Protein AF-A0A0C2YXM2-F1 (afdb_monomer_lite)

pLDDT: mean 86.14, std 18.91, range [36.84, 98.81]

Foldseek 3Di:
DDDDDDDDDPPPPPPPPPPPDPDPDDDLVNLVVLLVVLVVLLVVLVVVLVCLVVVHFDDLVSLVVSLLVLLVSLCVPDVVSVCVCCPPNDGVNRSCVPVCVVPVPVQLVVLVVVLVVDPVLSSQLNSLSSQLSVLGQDPPDDPVSSNVSSVSNSVSSVSNSVSSVVSSVVSDRDPPPPPDPPDDD

Organism: NCBI:txid272627

Sequence (185 aa):
MRRVLASLMVAVLMGCVTPPPPPPEMSAEEREEFRQDMLSDVEKVETFLQKTRRGINLTEITLGWFVMILLNELSGHDAGLYAHIHNDDANAEQYLRTNFQTDPAAEIAALTEMAREGEFEIRMAAREALICLTTIPNPKGTAAEQSDARGELTIALLKLKRHLNQIAAAHLPARAELPGTGTSN

Structure (mmCIF, N/CA/C/O backbone):
data_AF-A0A0C2YXM2-F1
#
_entry.id   AF-A0A0C2YXM2-F1
#
loop_
_atom_site.group_PDB
_atom_site.id
_atom_site.type_symbol
_atom_site.label_atom_id
_atom_site.label_alt_id
_atom_site.label_comp_id
_atom_site.label_asym_id
_atom_site.label_entity_id
_atom_site.label_seq_id
_atom_site.pdbx_PDB_ins_code
_atom_site.Cartn_x
_atom_site.Cartn_y
_atom_site.Cartn_z
_atom_site.occupancy
_atom_site.B_iso_or_equiv
_atom_site.auth_seq_id
_atom_site.auth_comp_id
_atom_site.auth_asym_id
_atom_site.auth_atom_id
_atom_site.pdbx_PDB_model_num
ATOM 1 N N . MET A 1 1 ? -6.511 -52.993 -60.679 1.00 46.66 1 MET A N 1
ATOM 2 C CA . MET A 1 1 ? -5.275 -52.517 -60.016 1.00 46.66 1 MET A CA 1
ATOM 3 C C . MET A 1 1 ? -5.049 -51.053 -60.361 1.00 46.66 1 MET A C 1
ATOM 5 O O . MET A 1 1 ? -4.844 -50.772 -61.532 1.00 46.66 1 MET A O 1
ATOM 9 N N . ARG A 1 2 ? -5.104 -50.152 -59.371 1.00 36.84 2 ARG A N 1
ATOM 10 C CA . ARG A 1 2 ? -4.299 -48.916 -59.243 1.00 36.84 2 ARG A CA 1
ATOM 11 C C . ARG A 1 2 ? -4.814 -48.142 -58.025 1.00 36.84 2 ARG A C 1
ATOM 13 O O . ARG A 1 2 ? -5.911 -47.602 -58.044 1.00 36.84 2 ARG A O 1
ATOM 20 N N . ARG A 1 3 ? -4.032 -48.177 -56.944 1.00 42.28 3 ARG A N 1
ATOM 21 C CA . ARG A 1 3 ? -4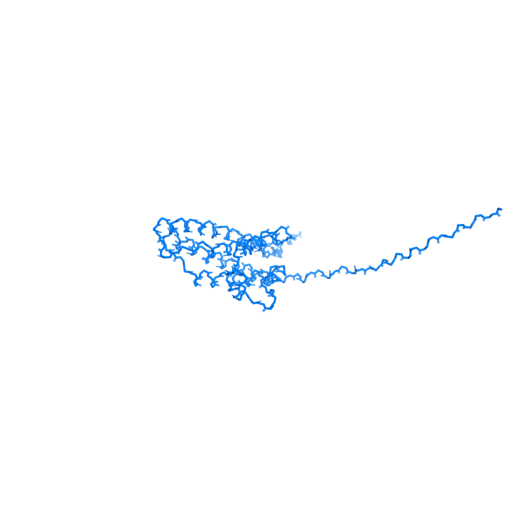.174 -47.295 -55.781 1.00 42.28 3 ARG A CA 1
ATOM 22 C C . ARG A 1 3 ? -3.599 -45.940 -56.192 1.00 42.28 3 ARG A C 1
ATOM 24 O O . ARG A 1 3 ? -2.460 -45.910 -56.650 1.00 42.28 3 ARG A O 1
ATOM 31 N N . VAL A 1 4 ? -4.356 -44.858 -56.050 1.00 42.12 4 VAL A N 1
ATOM 32 C CA . VAL A 1 4 ? -3.825 -43.494 -56.173 1.00 42.12 4 VAL A CA 1
ATOM 33 C C . VAL A 1 4 ? -3.878 -42.875 -54.784 1.00 42.12 4 VAL A C 1
ATOM 35 O O . VAL A 1 4 ? -4.939 -42.520 -54.284 1.00 42.12 4 VAL A O 1
ATOM 38 N N . LEU A 1 5 ? -2.712 -42.847 -54.143 1.00 48.56 5 LEU A N 1
ATOM 39 C CA . LEU A 1 5 ? -2.417 -42.020 -52.981 1.00 48.56 5 LEU A CA 1
ATOM 40 C C . LEU A 1 5 ? -2.277 -40.582 -53.488 1.00 48.56 5 LEU A C 1
ATOM 42 O O . LEU A 1 5 ? -1.375 -40.312 -54.277 1.00 48.56 5 LEU A O 1
ATOM 46 N N . ALA A 1 6 ? -3.155 -39.681 -53.056 1.00 44.34 6 ALA A N 1
ATOM 47 C CA . ALA A 1 6 ? -2.968 -38.248 -53.241 1.00 44.34 6 ALA A CA 1
ATOM 48 C C . ALA A 1 6 ? -2.812 -37.607 -51.861 1.00 44.34 6 ALA A C 1
ATOM 50 O O . ALA A 1 6 ? -3.752 -37.458 -51.085 1.00 44.34 6 ALA A O 1
ATOM 51 N N . SER A 1 7 ? -1.544 -37.347 -51.584 1.00 51.03 7 SER A N 1
ATOM 52 C CA . SER A 1 7 ? -0.919 -36.626 -50.489 1.00 51.03 7 SER A CA 1
ATOM 53 C C . SER A 1 7 ? -1.657 -35.373 -50.014 1.00 51.03 7 SER A C 1
ATOM 55 O O . SER A 1 7 ? -1.951 -34.457 -50.777 1.00 51.03 7 SER A O 1
ATOM 57 N N . LEU A 1 8 ? -1.818 -35.352 -48.695 1.00 39.84 8 LEU A N 1
ATOM 58 C CA . LEU A 1 8 ? -2.018 -34.218 -47.807 1.00 39.84 8 LEU A CA 1
ATOM 59 C C . LEU A 1 8 ? -1.019 -33.080 -48.126 1.00 39.84 8 LEU A C 1
ATOM 61 O O . LEU A 1 8 ? 0.190 -33.281 -48.028 1.00 39.84 8 LEU A O 1
ATOM 65 N N . MET A 1 9 ? -1.508 -31.883 -48.456 1.00 38.41 9 MET A N 1
ATOM 66 C CA . MET A 1 9 ? -0.737 -30.640 -48.335 1.00 38.41 9 MET A CA 1
ATOM 67 C C . MET A 1 9 ? -1.423 -29.754 -47.298 1.00 38.41 9 MET A C 1
ATOM 69 O O . MET A 1 9 ? -2.315 -28.972 -47.614 1.00 38.41 9 MET A O 1
ATOM 73 N N . VAL A 1 10 ? -1.015 -29.908 -46.038 1.00 45.28 10 VAL A N 1
ATOM 74 C CA . VAL A 1 10 ? -1.270 -28.908 -44.999 1.00 45.28 10 VAL A CA 1
ATOM 75 C C . VAL A 1 10 ? -0.150 -27.883 -45.117 1.00 45.28 10 VAL A C 1
ATOM 77 O O . VAL A 1 10 ? 0.976 -28.125 -44.686 1.00 45.28 10 VAL A O 1
ATOM 80 N N . ALA A 1 11 ? -0.446 -26.756 -45.758 1.00 44.06 11 ALA A N 1
ATOM 81 C CA . ALA A 1 11 ? 0.412 -25.584 -45.722 1.00 44.06 11 ALA A CA 1
ATOM 82 C C . ALA A 1 11 ? 0.326 -24.977 -44.314 1.00 44.06 11 ALA A C 1
ATOM 84 O O . ALA A 1 11 ? -0.613 -24.253 -43.989 1.00 44.06 11 ALA A O 1
ATOM 85 N N . VAL A 1 12 ? 1.287 -25.323 -43.457 1.00 47.38 12 VAL A N 1
ATOM 86 C CA . VAL A 1 12 ? 1.507 -24.642 -42.180 1.00 47.38 12 VAL A CA 1
ATOM 87 C C . VAL A 1 12 ? 2.047 -23.252 -42.504 1.00 47.38 12 VAL A C 1
ATOM 89 O O . VAL A 1 12 ? 3.218 -23.086 -42.840 1.00 47.38 12 VAL A O 1
ATOM 92 N N . LEU A 1 13 ? 1.173 -22.250 -42.436 1.00 46.19 13 LEU A N 1
ATOM 93 C CA . LEU A 1 13 ? 1.560 -20.845 -42.391 1.00 46.19 13 LEU A CA 1
ATOM 94 C C . LEU A 1 13 ? 2.270 -20.600 -41.053 1.00 46.19 13 LEU A C 1
ATOM 96 O O . LEU A 1 13 ? 1.639 -20.259 -40.056 1.00 46.19 13 LEU A O 1
ATOM 100 N N . MET A 1 14 ? 3.592 -20.790 -41.026 1.00 44.31 14 MET A N 1
ATOM 101 C CA . MET A 1 14 ? 4.445 -20.186 -40.005 1.00 44.31 14 MET A CA 1
ATOM 102 C C . MET A 1 14 ? 4.500 -18.681 -40.275 1.00 44.31 14 MET A C 1
ATOM 104 O O . MET A 1 14 ? 5.412 -18.177 -40.926 1.00 44.31 14 MET A O 1
ATOM 108 N N . GLY A 1 15 ? 3.478 -17.962 -39.815 1.00 46.59 15 GLY A N 1
ATOM 109 C CA . GLY A 1 15 ? 3.604 -16.532 -39.596 1.00 46.59 15 GLY A CA 1
ATOM 110 C C . GLY A 1 15 ? 4.608 -16.338 -38.468 1.00 46.59 15 GLY A C 1
ATOM 111 O O . GLY A 1 15 ? 4.314 -16.678 -37.324 1.00 46.59 15 GLY A O 1
ATOM 112 N N . CYS A 1 16 ? 5.799 -15.837 -38.792 1.00 49.72 16 CYS A N 1
ATOM 113 C CA . CYS A 1 16 ? 6.725 -15.299 -37.807 1.00 49.72 16 CYS A CA 1
ATOM 114 C C . CYS A 1 16 ? 6.023 -14.128 -37.113 1.00 49.72 16 CYS A C 1
ATOM 116 O O . CYS A 1 16 ? 6.079 -12.997 -37.590 1.00 49.72 16 CYS A O 1
ATOM 118 N N . VAL A 1 17 ? 5.319 -14.403 -36.016 1.00 51.91 17 VAL A N 1
ATOM 119 C CA . VAL A 1 17 ? 4.938 -13.368 -35.063 1.00 51.91 17 VAL A CA 1
ATOM 120 C C . VAL A 1 17 ? 6.263 -12.872 -34.506 1.00 51.91 17 VAL A C 1
ATOM 122 O O . VAL A 1 17 ? 6.902 -13.559 -33.711 1.00 51.91 17 VAL A O 1
ATOM 125 N N . THR A 1 18 ? 6.740 -11.733 -35.009 1.00 53.81 18 THR A N 1
ATOM 126 C CA . THR A 1 18 ? 7.822 -10.996 -34.359 1.00 53.81 18 THR A CA 1
ATOM 127 C C . THR A 1 18 ? 7.428 -10.861 -32.894 1.00 53.81 18 THR A C 1
ATOM 129 O O . THR A 1 18 ? 6.330 -10.352 -32.639 1.00 53.81 18 THR A O 1
ATOM 132 N N . PRO A 1 19 ? 8.244 -11.367 -31.949 1.00 56.00 19 PRO A N 1
ATOM 133 C CA . PRO A 1 19 ? 7.944 -11.201 -30.539 1.00 56.00 19 PRO A CA 1
ATOM 134 C C . PRO A 1 19 ? 7.736 -9.706 -30.283 1.00 56.00 19 PRO A C 1
ATOM 136 O O . PRO A 1 19 ? 8.418 -8.892 -30.922 1.00 56.00 19 PRO A O 1
ATOM 139 N N . PRO A 1 20 ? 6.767 -9.332 -29.429 1.00 52.97 20 PRO A N 1
ATOM 140 C CA . PRO A 1 20 ? 6.563 -7.933 -29.093 1.00 52.97 20 PRO A CA 1
ATOM 141 C C . PRO A 1 20 ? 7.915 -7.337 -28.682 1.00 52.97 20 PRO A C 1
ATOM 143 O O . PRO A 1 20 ? 8.694 -8.030 -28.013 1.00 52.97 20 PRO A O 1
ATOM 146 N N . PRO A 1 21 ? 8.240 -6.112 -29.137 1.00 49.25 21 PRO A N 1
ATOM 147 C CA . PRO A 1 21 ? 9.476 -5.467 -28.730 1.00 49.25 21 PRO A CA 1
ATOM 148 C C . PRO A 1 21 ? 9.548 -5.497 -27.199 1.00 49.25 21 PRO A C 1
ATOM 150 O O . PRO A 1 21 ? 8.502 -5.346 -26.553 1.00 49.25 21 PRO A O 1
ATOM 153 N N . PRO A 1 22 ? 10.735 -5.750 -26.617 1.00 54.97 22 PRO A N 1
ATOM 154 C CA . PRO A 1 22 ? 10.878 -5.728 -25.171 1.00 54.97 22 PRO A CA 1
ATOM 155 C C . PRO A 1 22 ? 10.310 -4.402 -24.648 1.00 54.97 22 PRO A C 1
ATOM 157 O O . PRO A 1 22 ? 10.455 -3.381 -25.336 1.00 54.97 22 PRO A O 1
ATOM 160 N N . PRO A 1 23 ? 9.635 -4.406 -23.483 1.00 54.31 23 PRO A N 1
ATOM 161 C CA . PRO A 1 23 ? 9.189 -3.170 -22.859 1.00 54.31 23 PRO A CA 1
ATOM 162 C C . PRO A 1 23 ? 10.363 -2.188 -22.830 1.00 54.31 23 PRO A C 1
ATOM 164 O O . PRO A 1 23 ? 11.491 -2.638 -22.601 1.00 54.31 23 PRO A O 1
ATOM 167 N N . PRO A 1 24 ? 10.142 -0.892 -23.109 1.00 58.97 24 PRO A N 1
ATOM 168 C CA . PRO A 1 24 ? 11.212 0.088 -23.014 1.00 58.97 24 PRO A CA 1
ATOM 169 C C . PRO A 1 24 ? 11.859 -0.046 -21.634 1.00 58.97 24 PRO A C 1
ATOM 171 O O . PRO A 1 24 ? 11.187 0.064 -20.610 1.00 58.97 24 PRO A O 1
ATOM 174 N N . GLU A 1 25 ? 13.148 -0.382 -21.617 1.00 70.56 25 GLU A N 1
ATOM 175 C CA . GLU A 1 25 ? 13.897 -0.478 -20.372 1.00 70.56 25 GLU A CA 1
ATOM 176 C C . GLU A 1 25 ? 13.883 0.904 -19.712 1.00 70.56 25 GLU A C 1
ATOM 178 O O . GLU A 1 25 ? 14.227 1.894 -20.360 1.00 70.56 25 GLU A O 1
ATOM 183 N N . MET A 1 26 ? 13.471 0.974 -18.440 1.00 80.19 26 MET A N 1
ATOM 184 C CA . MET A 1 26 ? 13.518 2.219 -17.669 1.00 80.19 26 MET A CA 1
ATOM 185 C C . MET A 1 26 ? 14.917 2.824 -17.744 1.00 80.19 26 MET A C 1
ATOM 187 O O . MET A 1 26 ? 15.913 2.123 -17.499 1.00 80.19 26 MET A O 1
ATOM 191 N N . SER A 1 27 ? 14.975 4.125 -18.025 1.00 87.94 27 SER A N 1
ATOM 192 C CA . SER A 1 27 ? 16.222 4.883 -17.995 1.00 87.94 27 SER A CA 1
ATOM 193 C C . SER A 1 27 ? 16.857 4.841 -16.600 1.00 87.94 27 SER A C 1
ATOM 195 O O . SER A 1 27 ? 16.217 4.508 -15.597 1.00 87.94 27 SER A O 1
ATOM 197 N N . ALA A 1 28 ? 18.155 5.141 -16.524 1.00 87.75 28 ALA A N 1
ATOM 198 C CA . ALA A 1 28 ? 18.860 5.171 -15.244 1.00 87.75 28 ALA A CA 1
ATOM 199 C C . ALA A 1 28 ? 18.290 6.257 -14.318 1.00 87.75 28 ALA A C 1
ATOM 201 O O . ALA A 1 28 ? 18.236 6.063 -13.105 1.00 87.75 28 ALA A O 1
ATOM 202 N N . GLU A 1 29 ? 17.839 7.364 -14.902 1.00 89.50 29 GLU A N 1
ATOM 203 C CA . GLU A 1 29 ? 17.202 8.482 -14.222 1.00 89.50 29 GLU A CA 1
ATOM 204 C C . GLU A 1 29 ? 15.839 8.081 -13.645 1.00 89.50 29 GLU A C 1
ATOM 206 O O . GLU A 1 29 ? 15.643 8.218 -12.440 1.00 89.50 29 GLU A O 1
ATOM 211 N N . GLU A 1 30 ? 14.945 7.500 -14.455 1.00 91.00 30 GLU A N 1
ATOM 212 C CA . GLU A 1 30 ? 13.629 7.016 -13.991 1.00 91.00 30 GLU A CA 1
ATOM 213 C C . GLU A 1 30 ? 13.771 5.936 -12.910 1.00 91.00 30 GLU A C 1
ATOM 215 O O . GLU A 1 30 ? 12.992 5.869 -11.962 1.00 91.00 30 GLU A O 1
ATOM 220 N N . ARG A 1 31 ? 14.792 5.080 -13.027 1.00 90.75 31 ARG A N 1
ATOM 221 C CA . ARG A 1 31 ? 15.100 4.054 -12.025 1.00 90.75 31 ARG A CA 1
ATOM 222 C C . ARG A 1 31 ? 15.522 4.654 -10.691 1.00 90.75 31 ARG A C 1
ATOM 224 O O . ARG A 1 31 ? 15.108 4.156 -9.646 1.00 90.75 31 ARG A O 1
ATOM 231 N N . GLU A 1 32 ? 16.366 5.679 -10.722 1.00 93.25 32 GLU A N 1
ATOM 232 C CA . GLU A 1 32 ? 16.808 6.361 -9.510 1.00 93.25 32 GLU A CA 1
ATOM 233 C C . GLU A 1 32 ? 15.671 7.169 -8.878 1.00 93.25 32 GLU A C 1
ATOM 235 O O . GLU A 1 32 ? 15.532 7.127 -7.659 1.00 93.25 32 GLU A O 1
ATOM 240 N N . GLU A 1 33 ? 14.835 7.839 -9.675 1.00 94.50 33 GLU A N 1
ATOM 241 C CA . GLU A 1 33 ? 13.633 8.536 -9.196 1.00 94.50 33 GLU A CA 1
ATOM 242 C C . GLU A 1 33 ? 12.699 7.570 -8.462 1.00 94.50 33 GLU A C 1
ATOM 244 O O . GLU A 1 33 ? 12.460 7.736 -7.265 1.00 94.50 33 GLU A O 1
ATOM 249 N N . PHE A 1 34 ? 12.315 6.472 -9.118 1.00 95.31 34 PHE A N 1
ATOM 250 C CA . PHE A 1 34 ? 11.455 5.459 -8.508 1.00 95.31 34 PHE A CA 1
ATOM 251 C C . PHE A 1 34 ? 12.055 4.882 -7.219 1.00 95.31 34 PHE A C 1
ATOM 253 O O . PHE A 1 34 ? 11.369 4.676 -6.217 1.00 95.31 34 PHE A O 1
ATOM 260 N N . ARG A 1 35 ? 13.374 4.655 -7.197 1.00 95.94 35 ARG A N 1
ATOM 261 C CA . ARG A 1 35 ? 14.074 4.193 -5.994 1.00 95.94 35 ARG A CA 1
ATOM 262 C C . ARG A 1 35 ? 13.957 5.194 -4.842 1.00 95.94 35 ARG A C 1
ATOM 264 O O . ARG A 1 35 ? 13.794 4.771 -3.695 1.00 95.94 35 ARG A O 1
ATOM 271 N N . GLN A 1 36 ? 14.097 6.488 -5.118 1.00 97.19 36 GLN A N 1
ATOM 272 C CA . GLN A 1 36 ? 13.991 7.539 -4.104 1.00 97.19 36 GLN A CA 1
ATOM 273 C C . GLN A 1 36 ? 12.563 7.664 -3.573 1.00 97.19 36 GLN A C 1
ATOM 275 O O . GLN A 1 36 ? 12.395 7.795 -2.359 1.00 97.19 36 GLN A O 1
ATOM 280 N N . ASP A 1 37 ? 11.556 7.516 -4.431 1.00 97.75 37 ASP A N 1
ATOM 281 C CA . ASP A 1 37 ? 10.150 7.504 -4.016 1.00 97.75 37 ASP A CA 1
ATOM 282 C C . ASP A 1 37 ? 9.872 6.348 -3.047 1.00 97.75 37 ASP A C 1
ATOM 284 O O . ASP A 1 37 ? 9.378 6.566 -1.938 1.00 97.75 37 ASP A O 1
ATOM 288 N N . MET A 1 38 ? 10.337 5.132 -3.367 1.00 98.31 38 MET A N 1
ATOM 289 C CA . MET A 1 38 ? 10.205 3.976 -2.468 1.00 98.31 38 MET A CA 1
ATOM 290 C C . MET A 1 38 ? 10.902 4.188 -1.118 1.00 98.31 38 MET A C 1
ATOM 292 O O . MET A 1 38 ? 10.391 3.758 -0.081 1.00 98.31 38 MET A O 1
ATOM 296 N N . LEU A 1 39 ? 12.059 4.857 -1.093 1.00 98.00 39 LEU A N 1
ATOM 297 C CA . LEU A 1 39 ? 12.741 5.200 0.159 1.00 98.00 39 LEU A CA 1
ATOM 298 C C . LEU A 1 39 ? 11.986 6.268 0.958 1.00 98.00 39 LEU A C 1
ATOM 300 O O . LEU A 1 39 ? 11.859 6.131 2.176 1.00 98.00 39 LEU A O 1
ATOM 304 N N . SER A 1 40 ? 11.440 7.288 0.295 1.00 98.31 40 SER A N 1
ATOM 305 C CA . SER A 1 40 ? 10.589 8.294 0.938 1.00 98.31 40 SER A CA 1
ATOM 306 C C . SER A 1 40 ? 9.355 7.649 1.572 1.00 98.31 40 SER A C 1
ATOM 308 O O . SER A 1 40 ? 8.987 7.939 2.715 1.00 98.31 40 SER A O 1
ATOM 310 N N . ASP A 1 41 ? 8.746 6.695 0.875 1.00 98.50 41 ASP A N 1
ATOM 311 C CA . ASP A 1 41 ? 7.599 5.955 1.378 1.00 98.50 41 ASP A CA 1
ATOM 312 C C . ASP A 1 41 ? 7.954 5.017 2.533 1.00 98.50 41 ASP A C 1
ATOM 314 O O . ASP A 1 41 ? 7.180 4.901 3.490 1.00 98.50 41 ASP A O 1
ATOM 318 N N . VAL A 1 42 ? 9.158 4.436 2.546 1.00 98.75 42 VAL A N 1
ATOM 319 C CA . VAL A 1 42 ? 9.685 3.731 3.725 1.00 98.75 42 VAL A CA 1
ATOM 320 C C . VAL A 1 42 ? 9.739 4.655 4.947 1.00 98.75 42 VAL A C 1
ATOM 322 O O . VAL A 1 42 ? 9.311 4.241 6.028 1.00 98.75 42 VAL A O 1
ATOM 325 N N . GLU A 1 43 ? 10.199 5.899 4.808 1.00 98.56 43 GLU A N 1
ATOM 326 C CA . GLU A 1 43 ? 10.235 6.872 5.913 1.00 98.56 43 GLU A CA 1
ATOM 327 C C . GLU A 1 43 ? 8.825 7.244 6.411 1.00 98.56 43 GLU A C 1
ATOM 329 O O . GLU A 1 43 ? 8.576 7.336 7.625 1.00 98.56 43 GLU A O 1
ATOM 334 N N . LYS A 1 44 ? 7.858 7.395 5.494 1.00 98.44 44 LYS A N 1
ATOM 335 C CA . LYS A 1 44 ? 6.443 7.604 5.853 1.00 98.44 44 LYS A CA 1
ATOM 336 C C . LYS A 1 44 ? 5.889 6.403 6.626 1.00 98.44 44 LYS A C 1
ATOM 338 O O . LYS A 1 44 ? 5.285 6.583 7.690 1.00 98.44 44 LYS A O 1
ATOM 343 N N . VAL A 1 45 ? 6.153 5.178 6.166 1.00 98.62 45 VAL A N 1
ATOM 344 C CA . VAL A 1 45 ? 5.748 3.941 6.856 1.00 98.62 45 VAL A CA 1
ATOM 345 C C . VAL A 1 45 ? 6.405 3.827 8.235 1.00 98.62 45 VAL A C 1
ATOM 347 O O . VAL A 1 45 ? 5.749 3.430 9.201 1.00 98.62 45 VAL A O 1
ATOM 350 N N . GLU A 1 46 ? 7.669 4.227 8.389 1.00 98.56 46 GLU A N 1
ATOM 351 C CA . GLU A 1 46 ? 8.314 4.294 9.705 1.00 98.56 46 GLU A CA 1
ATOM 352 C C . GLU A 1 46 ? 7.609 5.270 10.648 1.00 98.56 46 GLU A C 1
ATOM 354 O O . GLU A 1 46 ? 7.372 4.943 11.815 1.00 98.56 46 GLU A O 1
ATOM 359 N N . THR A 1 47 ? 7.206 6.435 10.145 1.00 98.31 47 THR A N 1
ATOM 360 C CA . THR A 1 47 ? 6.427 7.409 10.919 1.00 98.31 47 THR A CA 1
ATOM 361 C C . THR A 1 47 ? 5.092 6.815 11.378 1.00 98.31 47 THR A C 1
ATOM 363 O O . THR A 1 47 ? 4.689 6.984 12.535 1.00 98.31 47 THR A O 1
ATOM 366 N N . PHE A 1 48 ? 4.408 6.072 10.507 1.00 98.38 48 PHE A N 1
ATOM 367 C CA . PHE A 1 48 ? 3.167 5.366 10.836 1.00 98.38 48 PHE A CA 1
ATOM 368 C C . PHE A 1 48 ? 3.368 4.269 11.881 1.00 98.38 48 PHE A C 1
ATOM 370 O O . PHE A 1 48 ? 2.595 4.187 12.841 1.00 98.38 48 PHE A O 1
ATOM 377 N N . LEU A 1 49 ? 4.439 3.482 11.767 1.00 98.38 49 LEU A N 1
ATOM 378 C CA . LEU A 1 49 ? 4.819 2.479 12.763 1.00 98.38 49 LEU A CA 1
ATOM 379 C C . LEU A 1 49 ? 5.090 3.118 14.129 1.00 98.38 49 LEU A C 1
ATOM 381 O O . LEU A 1 49 ? 4.609 2.624 15.149 1.00 98.38 49 LEU A O 1
ATOM 385 N N . GLN A 1 50 ? 5.830 4.229 14.169 1.00 98.06 50 GLN A N 1
ATOM 386 C CA . GLN A 1 50 ? 6.113 4.947 15.413 1.00 98.06 50 GLN A CA 1
ATOM 387 C C . GLN A 1 50 ? 4.833 5.472 16.075 1.00 98.06 50 GLN A C 1
ATOM 389 O O . GLN A 1 50 ? 4.664 5.310 17.285 1.00 98.06 50 GLN A O 1
ATOM 394 N N . LYS A 1 51 ? 3.917 6.066 15.299 1.00 96.94 51 LYS A N 1
ATOM 395 C CA . LYS A 1 51 ? 2.615 6.541 15.799 1.00 96.94 51 LYS A CA 1
ATOM 396 C C . LYS A 1 51 ? 1.775 5.390 16.357 1.00 96.94 51 LYS A C 1
ATOM 398 O O . LYS A 1 51 ? 1.345 5.459 17.508 1.00 96.94 51 LYS A O 1
ATOM 403 N N . THR A 1 52 ? 1.636 4.308 15.594 1.00 95.31 52 THR A N 1
ATOM 404 C CA . THR A 1 52 ? 0.841 3.130 15.979 1.00 95.31 52 THR A CA 1
ATOM 405 C C . THR A 1 52 ? 1.371 2.490 17.266 1.00 95.31 52 THR A C 1
ATOM 407 O O . THR A 1 52 ? 0.603 2.225 18.190 1.00 95.31 52 THR A O 1
ATOM 410 N N . ARG A 1 53 ? 2.698 2.339 17.401 1.00 94.19 53 ARG A N 1
ATOM 411 C CA . ARG A 1 53 ? 3.350 1.807 18.618 1.00 94.19 53 ARG A CA 1
ATOM 412 C C . ARG A 1 53 ? 3.185 2.697 19.848 1.00 94.19 53 ARG A C 1
ATOM 414 O O . ARG A 1 53 ? 3.205 2.196 20.966 1.00 94.19 53 ARG A O 1
ATOM 421 N N . ARG A 1 54 ? 3.011 4.007 19.657 1.00 95.31 54 ARG A N 1
ATOM 422 C CA . ARG A 1 54 ? 2.687 4.963 20.729 1.00 95.31 54 ARG A CA 1
ATOM 423 C C . ARG A 1 54 ? 1.199 4.963 21.100 1.00 95.31 54 ARG A C 1
ATOM 425 O O . ARG A 1 54 ? 0.789 5.774 21.922 1.00 95.31 54 ARG A O 1
ATOM 432 N N . GLY A 1 55 ? 0.391 4.089 20.494 1.00 92.31 55 GLY A N 1
ATOM 433 C CA . GLY A 1 55 ? -1.054 4.026 20.713 1.00 92.31 55 GLY A CA 1
ATOM 434 C C . GLY A 1 55 ? -1.841 5.111 19.977 1.00 92.31 55 GLY A C 1
ATOM 435 O O . GLY A 1 55 ? -3.024 5.288 20.251 1.00 92.31 55 GLY A O 1
ATOM 436 N N . ILE A 1 56 ? -1.211 5.839 19.049 1.00 92.38 56 ILE A N 1
ATOM 437 C CA . ILE A 1 56 ? -1.889 6.841 18.224 1.00 92.38 56 ILE A CA 1
ATOM 438 C C . ILE A 1 56 ? -2.542 6.116 17.049 1.00 92.38 56 ILE A C 1
ATOM 440 O O . ILE A 1 56 ? -1.848 5.508 16.233 1.00 92.38 56 ILE A O 1
ATOM 444 N N . ASN A 1 57 ? -3.867 6.204 16.945 1.00 89.75 57 ASN A N 1
ATOM 445 C CA . ASN A 1 57 ? -4.597 5.654 15.808 1.00 89.75 57 ASN A CA 1
ATOM 446 C C . ASN A 1 57 ? -4.353 6.524 14.566 1.00 89.75 57 ASN A C 1
ATOM 448 O O . ASN A 1 57 ? -4.512 7.747 14.610 1.00 89.75 57 ASN A O 1
ATOM 452 N N . LEU A 1 58 ? -3.967 5.892 13.458 1.00 93.69 58 LEU A N 1
ATOM 453 C CA . LEU A 1 58 ? -3.928 6.548 12.153 1.00 93.69 58 LEU A CA 1
ATOM 454 C C . LEU A 1 58 ? -5.358 6.745 11.645 1.00 93.69 58 LEU A C 1
ATOM 456 O O . LEU A 1 58 ? -6.241 5.949 11.952 1.00 93.69 58 LEU A O 1
ATOM 460 N N . THR A 1 59 ? -5.591 7.817 10.893 1.00 92.88 59 THR A N 1
ATOM 461 C CA . THR A 1 59 ? -6.910 8.101 10.318 1.00 92.88 59 THR A CA 1
ATOM 462 C C . THR A 1 59 ? -7.025 7.509 8.918 1.00 92.88 59 THR A C 1
ATOM 464 O O . THR A 1 59 ? -6.026 7.395 8.204 1.00 92.88 59 THR A O 1
ATOM 467 N N . GLU A 1 60 ? -8.257 7.215 8.500 1.00 92.75 60 GLU A N 1
ATOM 468 C CA . GLU A 1 60 ? -8.582 6.830 7.119 1.00 92.75 60 GLU A CA 1
ATOM 469 C C . GLU A 1 60 ? -8.071 7.852 6.104 1.00 92.75 60 GLU A C 1
ATOM 471 O O . GLU A 1 60 ? -7.537 7.473 5.072 1.00 92.75 60 GLU A O 1
ATOM 476 N N . ILE A 1 61 ? -8.150 9.149 6.418 1.00 94.19 61 ILE A N 1
ATOM 477 C CA . ILE A 1 61 ? -7.661 10.212 5.532 1.00 94.19 61 ILE A CA 1
ATOM 478 C C . ILE A 1 61 ? -6.141 10.123 5.361 1.00 94.19 61 ILE A C 1
ATOM 480 O O . ILE A 1 61 ? -5.644 10.151 4.239 1.00 94.19 61 ILE A O 1
ATOM 484 N N . THR A 1 62 ? -5.388 10.020 6.462 1.00 95.00 62 THR A N 1
ATOM 485 C CA . THR A 1 62 ? -3.919 9.978 6.403 1.00 95.00 62 THR A CA 1
ATOM 486 C C . THR A 1 62 ? -3.425 8.725 5.691 1.00 95.00 62 THR A C 1
ATOM 488 O O . THR A 1 62 ? -2.539 8.820 4.845 1.00 95.00 62 THR A O 1
ATOM 491 N N . LEU A 1 63 ? -3.983 7.562 6.030 1.00 96.25 63 LEU A N 1
ATOM 492 C CA . LEU A 1 63 ? -3.539 6.304 5.444 1.00 96.25 63 LEU A CA 1
ATOM 493 C C . LEU A 1 63 ? -4.063 6.134 4.015 1.00 96.25 63 LEU A C 1
ATOM 495 O O . LEU A 1 63 ? -3.309 5.716 3.148 1.00 96.25 63 LEU A O 1
ATOM 499 N N . GLY A 1 64 ? -5.306 6.536 3.745 1.00 96.81 64 GLY A N 1
ATOM 500 C CA . GLY A 1 64 ? -5.915 6.500 2.416 1.00 96.81 64 GLY A CA 1
ATOM 501 C C . GLY A 1 64 ? -5.177 7.370 1.405 1.00 96.81 64 GLY A C 1
ATOM 502 O O . GLY A 1 64 ? -4.888 6.906 0.308 1.00 96.81 64 GLY A O 1
ATOM 503 N N . TRP A 1 65 ? -4.791 8.594 1.785 1.00 97.50 65 TRP A N 1
ATOM 504 C CA . TRP A 1 65 ? -3.986 9.460 0.917 1.00 97.50 65 TRP A CA 1
ATOM 505 C C . TRP A 1 65 ? -2.625 8.836 0.599 1.00 97.50 65 TRP A C 1
ATOM 507 O O . TRP A 1 65 ? -2.197 8.831 -0.552 1.00 97.50 65 TRP A O 1
ATOM 517 N N . PHE A 1 66 ? -1.940 8.310 1.618 1.00 98.31 66 PHE A N 1
ATOM 518 C CA . PHE A 1 66 ? -0.656 7.640 1.429 1.00 98.31 66 PHE A CA 1
ATOM 519 C C . PHE A 1 66 ? -0.783 6.440 0.484 1.00 98.31 66 PHE A C 1
ATOM 521 O O . PHE A 1 66 ? -0.026 6.349 -0.475 1.00 98.31 66 PHE A O 1
ATOM 528 N N . VAL A 1 67 ? -1.767 5.566 0.711 1.00 98.31 67 VAL A N 1
ATOM 529 C CA . VAL A 1 67 ? -1.988 4.386 -0.133 1.00 98.31 67 VAL A CA 1
ATOM 530 C C . VAL A 1 67 ? -2.337 4.789 -1.563 1.00 98.31 67 VAL A C 1
ATOM 532 O O . VAL A 1 67 ? -1.809 4.196 -2.489 1.00 98.31 67 VAL A O 1
ATOM 535 N N . MET A 1 68 ? -3.156 5.820 -1.770 1.00 97.88 68 MET A N 1
ATOM 536 C CA . MET A 1 68 ? -3.472 6.321 -3.111 1.00 97.88 68 MET A CA 1
ATOM 537 C C . MET A 1 68 ? -2.220 6.772 -3.880 1.00 97.88 68 MET A C 1
ATOM 539 O O . MET A 1 68 ? -2.070 6.418 -5.047 1.00 97.88 68 MET A O 1
ATOM 543 N N . ILE A 1 69 ? -1.329 7.537 -3.238 1.00 97.81 69 ILE A N 1
ATOM 544 C CA . ILE A 1 69 ? -0.060 7.960 -3.849 1.00 97.81 69 ILE A CA 1
ATOM 545 C C . ILE A 1 69 ? 0.801 6.743 -4.178 1.00 97.81 69 ILE A C 1
ATOM 547 O O . ILE A 1 69 ? 1.184 6.573 -5.331 1.00 97.81 69 ILE A O 1
ATOM 551 N N . LEU A 1 70 ? 1.019 5.871 -3.194 1.00 98.50 70 LEU A N 1
ATOM 552 C CA . LEU A 1 70 ? 1.851 4.687 -3.362 1.00 98.50 70 LEU A CA 1
ATOM 553 C C . LEU A 1 70 ? 1.325 3.781 -4.487 1.00 98.50 70 LEU A C 1
ATOM 555 O O . LEU A 1 70 ? 2.099 3.257 -5.276 1.00 98.50 70 LEU A O 1
ATOM 559 N N . LEU A 1 71 ? 0.007 3.595 -4.593 1.00 98.19 71 LEU A N 1
ATOM 560 C CA . LEU A 1 71 ? -0.588 2.807 -5.672 1.00 98.19 71 LEU A CA 1
ATOM 561 C C . LEU A 1 71 ? -0.324 3.424 -7.049 1.00 98.19 71 LEU A C 1
ATOM 563 O O . LEU A 1 71 ? -0.022 2.679 -7.978 1.00 98.19 71 LEU A O 1
ATOM 567 N N . ASN A 1 72 ? -0.393 4.752 -7.183 1.00 96.19 72 ASN A N 1
ATOM 568 C CA . ASN A 1 72 ? -0.045 5.426 -8.434 1.00 96.19 72 ASN A CA 1
ATOM 569 C C . ASN A 1 72 ? 1.432 5.214 -8.783 1.00 96.19 72 ASN A C 1
ATOM 571 O O . ASN A 1 72 ? 1.720 4.784 -9.897 1.00 96.19 72 ASN A O 1
ATOM 575 N N . GLU A 1 73 ? 2.337 5.446 -7.828 1.00 96.25 73 GLU A N 1
ATOM 576 C CA . GLU A 1 73 ? 3.782 5.247 -8.003 1.00 96.25 73 GLU A CA 1
ATOM 577 C C . GLU A 1 73 ? 4.086 3.803 -8.427 1.00 96.25 73 GLU A C 1
ATOM 579 O O . GLU A 1 73 ? 4.659 3.574 -9.486 1.00 96.25 73 GLU A O 1
ATOM 584 N N . LEU A 1 74 ? 3.607 2.808 -7.674 1.00 97.62 74 LEU A N 1
ATOM 585 C CA . LEU A 1 74 ? 3.799 1.390 -7.994 1.00 97.62 74 LEU A CA 1
ATOM 586 C C . LEU A 1 74 ? 3.210 1.009 -9.360 1.00 97.62 74 LEU A C 1
ATOM 588 O O . LEU A 1 74 ? 3.842 0.285 -10.129 1.00 97.62 74 LEU A O 1
ATOM 592 N N . SER A 1 75 ? 2.007 1.493 -9.676 1.00 95.94 75 SER A N 1
ATOM 593 C CA . SER A 1 75 ? 1.349 1.198 -10.952 1.00 95.94 75 SER A CA 1
ATOM 594 C C . SER A 1 75 ? 2.055 1.832 -12.151 1.00 95.94 75 SER A C 1
ATOM 596 O O . SER A 1 75 ? 2.013 1.268 -13.239 1.00 95.94 75 SER A O 1
ATOM 598 N N . GLY A 1 76 ? 2.762 2.950 -11.963 1.00 93.31 76 GLY A N 1
ATOM 599 C CA . GLY A 1 76 ? 3.586 3.557 -13.009 1.00 93.31 76 GLY A CA 1
ATOM 600 C C . GLY A 1 76 ? 4.706 2.637 -13.507 1.00 93.31 76 GLY A C 1
ATOM 601 O O . GLY A 1 76 ? 5.161 2.792 -14.638 1.00 93.31 76 GLY A O 1
ATOM 602 N N . HIS A 1 77 ? 5.100 1.646 -12.697 1.00 92.69 77 HIS A N 1
ATOM 603 C CA . HIS A 1 77 ? 6.217 0.739 -12.972 1.00 92.69 77 HIS A CA 1
ATOM 604 C C . HIS A 1 77 ? 5.818 -0.740 -13.132 1.00 92.69 77 HIS A C 1
ATOM 606 O O . HIS A 1 77 ? 6.677 -1.566 -13.429 1.00 92.69 77 HIS A O 1
ATOM 612 N N . ASP A 1 78 ? 4.534 -1.095 -13.004 1.00 94.56 78 ASP A N 1
ATOM 613 C CA . ASP A 1 78 ? 4.020 -2.437 -13.318 1.00 94.56 78 ASP A CA 1
ATOM 614 C C . ASP A 1 78 ? 2.734 -2.348 -14.145 1.00 94.56 78 ASP A C 1
ATOM 616 O O . ASP A 1 78 ? 1.666 -2.014 -13.635 1.00 94.56 78 ASP A O 1
ATOM 620 N N . ALA A 1 79 ? 2.819 -2.713 -15.427 1.00 93.38 79 ALA A N 1
ATOM 621 C CA . ALA A 1 79 ? 1.691 -2.643 -16.357 1.00 93.38 79 ALA A CA 1
ATOM 622 C C . ALA A 1 79 ? 0.502 -3.526 -15.936 1.00 93.38 79 ALA A C 1
ATOM 624 O O . ALA A 1 79 ? -0.647 -3.185 -16.218 1.00 93.38 79 ALA A O 1
ATOM 625 N N . GLY A 1 80 ? 0.760 -4.652 -15.256 1.00 95.25 80 GLY A N 1
ATOM 626 C CA . GLY A 1 80 ? -0.303 -5.519 -14.741 1.00 95.25 80 GLY A CA 1
ATOM 627 C C . GLY A 1 80 ? -1.081 -4.846 -13.613 1.00 95.25 80 GLY A C 1
ATOM 628 O O . GLY A 1 80 ? -2.309 -4.784 -13.660 1.00 95.25 80 GLY A O 1
ATOM 629 N N . LEU A 1 81 ? -0.370 -4.289 -12.628 1.00 96.56 81 LEU A N 1
ATOM 630 C CA . LEU A 1 81 ? -0.964 -3.489 -11.559 1.00 96.56 81 LEU A CA 1
ATOM 631 C C . LEU A 1 81 ? -1.660 -2.239 -12.102 1.00 96.56 81 LEU A C 1
ATOM 633 O O . LEU A 1 81 ? -2.760 -1.923 -11.653 1.00 96.56 81 LEU A O 1
ATOM 637 N N . TYR A 1 82 ? -1.068 -1.568 -13.093 1.00 96.25 82 TYR A N 1
ATOM 638 C CA . TYR A 1 82 ? -1.695 -0.441 -13.779 1.00 96.25 82 TYR A CA 1
ATOM 639 C C . TYR A 1 82 ? -3.048 -0.825 -14.360 1.00 96.25 82 TYR A C 1
ATOM 641 O O . TYR A 1 82 ? -4.041 -0.190 -14.024 1.00 96.25 82 TYR A O 1
ATOM 649 N N . ALA A 1 83 ? -3.103 -1.884 -15.171 1.00 95.12 83 ALA A N 1
ATOM 650 C CA . ALA A 1 83 ? -4.339 -2.340 -15.797 1.00 95.12 83 ALA A CA 1
ATOM 651 C C . ALA A 1 83 ? -5.399 -2.762 -14.770 1.00 95.12 83 ALA A C 1
ATOM 653 O O . ALA A 1 83 ? -6.586 -2.556 -14.999 1.00 95.12 83 ALA A O 1
ATOM 654 N N . HIS A 1 84 ? -4.983 -3.334 -13.639 1.00 95.75 84 HIS A N 1
ATOM 655 C CA . HIS A 1 84 ? -5.894 -3.723 -12.568 1.00 95.75 84 HIS A CA 1
ATOM 656 C C . HIS A 1 84 ? -6.492 -2.511 -11.832 1.00 95.75 84 HIS A C 1
ATOM 658 O O . HIS A 1 84 ? -7.702 -2.457 -11.634 1.00 95.75 84 HIS A O 1
ATOM 664 N N . ILE A 1 85 ? -5.667 -1.521 -11.471 1.00 94.62 85 ILE A N 1
ATOM 665 C CA . ILE A 1 85 ? -6.102 -0.328 -10.721 1.00 94.62 85 ILE A CA 1
ATOM 666 C C . ILE A 1 85 ? -6.837 0.674 -11.618 1.00 94.62 85 ILE A C 1
ATOM 668 O O . ILE A 1 85 ? -7.819 1.275 -11.190 1.00 94.62 85 ILE A O 1
ATOM 672 N N . HIS A 1 86 ? -6.366 0.856 -12.851 1.00 92.75 86 HIS A N 1
ATOM 673 C CA . HIS A 1 86 ? -6.892 1.831 -13.808 1.00 92.75 86 HIS A CA 1
ATOM 674 C C . HIS A 1 86 ? -7.869 1.210 -14.811 1.00 92.75 86 HIS A C 1
ATOM 676 O O . HIS A 1 86 ? -8.088 1.749 -15.899 1.00 92.75 86 HIS A O 1
ATOM 682 N N . ASN A 1 87 ? -8.452 0.059 -14.466 1.00 87.38 87 ASN A N 1
ATOM 683 C CA . ASN A 1 87 ? -9.505 -0.534 -15.274 1.00 87.38 87 ASN A CA 1
ATOM 684 C C . ASN A 1 87 ? -10.688 0.444 -15.411 1.00 87.38 87 ASN A C 1
ATOM 686 O O . ASN A 1 87 ? -10.990 1.200 -14.488 1.00 87.38 87 ASN A O 1
ATOM 690 N N . ASP A 1 88 ? -11.357 0.417 -16.563 1.00 84.50 88 ASP A N 1
ATOM 691 C CA . ASP A 1 88 ? -12.487 1.300 -16.883 1.00 84.50 88 ASP A CA 1
ATOM 692 C C . ASP A 1 88 ? -12.163 2.808 -16.746 1.00 84.50 88 ASP A C 1
ATOM 694 O O . ASP A 1 88 ? -13.005 3.598 -16.316 1.00 84.50 88 ASP A O 1
ATOM 698 N N . ASP A 1 89 ? -10.929 3.202 -17.097 1.00 78.56 89 ASP A N 1
ATOM 699 C CA . ASP A 1 89 ? -10.391 4.573 -16.999 1.00 78.56 89 ASP A CA 1
ATOM 700 C C . ASP A 1 89 ? -10.411 5.161 -15.571 1.00 78.56 89 ASP A C 1
ATOM 702 O O . ASP A 1 89 ? -10.317 6.379 -15.377 1.00 78.56 89 ASP A O 1
ATOM 706 N N . ALA A 1 90 ? -10.527 4.308 -14.549 1.00 83.75 90 ALA A N 1
ATOM 707 C CA . ALA A 1 90 ? -10.430 4.726 -13.160 1.00 83.75 90 ALA A CA 1
ATOM 708 C C . ALA A 1 90 ? -9.012 5.218 -12.833 1.00 83.75 90 ALA A C 1
ATOM 710 O O . ALA A 1 90 ? -8.023 4.785 -13.415 1.00 83.75 90 ALA A O 1
ATOM 711 N N . ASN A 1 91 ? -8.896 6.110 -11.852 1.00 91.88 91 ASN A N 1
ATOM 712 C CA . ASN A 1 91 ? -7.623 6.387 -11.184 1.00 91.88 91 ASN A CA 1
ATOM 713 C C . ASN A 1 91 ? -7.573 5.675 -9.822 1.00 91.88 91 ASN A C 1
ATOM 715 O O . ASN A 1 91 ? -8.594 5.171 -9.346 1.00 91.88 91 ASN A O 1
ATOM 719 N N . ALA A 1 92 ? -6.416 5.676 -9.152 1.00 93.56 92 ALA A N 1
ATOM 720 C CA . ALA A 1 92 ? -6.280 5.031 -7.843 1.00 93.56 92 ALA A CA 1
ATOM 721 C C . ALA A 1 92 ? -7.287 5.538 -6.788 1.00 93.56 92 ALA A C 1
ATOM 723 O O . ALA A 1 92 ? -7.752 4.754 -5.963 1.00 93.56 92 ALA A O 1
ATOM 724 N N . GLU A 1 93 ? -7.676 6.821 -6.811 1.00 94.75 93 GLU A N 1
ATOM 725 C CA . GLU A 1 93 ? -8.711 7.348 -5.905 1.00 94.75 93 GLU A CA 1
ATOM 726 C C . GLU A 1 93 ? -10.071 6.693 -6.173 1.00 94.75 93 GLU A C 1
ATOM 728 O O . GLU A 1 93 ? -10.755 6.254 -5.245 1.00 94.75 93 GLU A O 1
ATOM 733 N N . GLN A 1 94 ? -10.462 6.617 -7.445 1.00 95.00 94 GLN A N 1
ATOM 734 C CA . GLN A 1 94 ? -11.713 6.008 -7.868 1.00 95.00 94 GLN A CA 1
ATOM 735 C C . GLN A 1 94 ? -11.719 4.509 -7.574 1.00 95.00 94 GLN A C 1
ATOM 737 O O . GLN A 1 94 ? -12.694 4.028 -7.001 1.00 95.00 94 GLN A O 1
ATOM 742 N N . TYR A 1 95 ? -10.631 3.795 -7.866 1.00 96.62 95 TYR A N 1
ATOM 743 C CA . TYR A 1 95 ? -10.450 2.387 -7.509 1.00 96.62 95 TYR A CA 1
ATOM 744 C C . TYR A 1 95 ? -10.663 2.150 -6.005 1.00 96.62 95 TYR A C 1
ATOM 746 O O . TYR A 1 95 ? -11.465 1.296 -5.612 1.00 96.62 95 TYR A O 1
ATOM 754 N N . LEU A 1 96 ? -10.031 2.966 -5.150 1.00 96.88 96 LEU A N 1
ATOM 755 C CA . LEU A 1 96 ? -10.170 2.854 -3.695 1.00 96.88 96 LEU A CA 1
ATOM 756 C C . LEU A 1 96 ? -11.608 3.098 -3.213 1.00 96.88 96 LEU A C 1
ATOM 758 O O . LEU A 1 96 ? -12.044 2.471 -2.250 1.00 96.88 96 LEU A O 1
ATOM 762 N N . ARG A 1 97 ? -12.351 3.989 -3.878 1.00 95.00 97 ARG A N 1
ATOM 763 C CA . ARG A 1 97 ? -13.745 4.342 -3.543 1.00 95.00 97 ARG A CA 1
ATOM 764 C C . ARG A 1 97 ? -14.802 3.445 -4.181 1.00 95.00 97 ARG A C 1
ATOM 766 O O . ARG A 1 97 ? -15.983 3.600 -3.880 1.00 95.00 97 ARG A O 1
ATOM 773 N N . THR A 1 98 ? -14.415 2.559 -5.091 1.00 93.75 98 THR A N 1
ATOM 774 C CA . THR A 1 98 ? -15.355 1.717 -5.840 1.00 93.75 98 THR A CA 1
ATOM 775 C C . THR A 1 98 ? -15.017 0.252 -5.632 1.00 93.75 98 THR A C 1
ATOM 777 O O . THR A 1 98 ? -15.526 -0.334 -4.677 1.00 93.75 98 THR A O 1
ATOM 780 N N . ASN A 1 99 ? -14.148 -0.326 -6.459 1.00 94.69 99 ASN A N 1
ATOM 781 C CA . ASN A 1 99 ? -13.746 -1.731 -6.415 1.00 94.69 99 ASN A CA 1
ATOM 782 C C . ASN A 1 99 ? -13.307 -2.149 -5.009 1.00 94.69 99 ASN A C 1
ATOM 784 O O . ASN A 1 99 ? -13.951 -2.991 -4.381 1.00 94.69 99 ASN A O 1
ATOM 788 N N . PHE A 1 100 ? -12.292 -1.470 -4.466 1.00 96.62 100 PHE A N 1
ATOM 789 C CA . PHE A 1 100 ? -11.753 -1.815 -3.155 1.00 96.62 100 PHE A CA 1
ATOM 790 C C . PHE A 1 100 ? -12.762 -1.599 -2.029 1.00 96.62 100 PHE A C 1
ATOM 792 O O . PHE A 1 100 ? -12.879 -2.446 -1.153 1.00 96.62 100 PHE A O 1
ATOM 799 N N . GLN A 1 101 ? -13.523 -0.500 -2.041 1.00 95.06 101 GLN A N 1
ATOM 800 C CA . GLN A 1 101 ? -14.541 -0.262 -1.014 1.00 95.06 101 GLN A CA 1
ATOM 801 C C . GLN A 1 101 ? -15.678 -1.298 -1.063 1.00 95.06 101 GLN A C 1
ATOM 803 O O . GLN A 1 101 ? -16.280 -1.591 -0.030 1.00 95.06 101 GLN A O 1
ATOM 808 N N . THR A 1 102 ? -15.976 -1.839 -2.247 1.00 96.69 102 THR A N 1
ATOM 809 C CA . THR A 1 102 ? -17.048 -2.820 -2.453 1.00 96.69 102 THR A CA 1
ATOM 810 C C . THR A 1 102 ? -16.651 -4.201 -1.944 1.00 96.69 102 THR A C 1
ATOM 812 O O . THR A 1 102 ? -17.438 -4.824 -1.231 1.00 96.69 102 THR A O 1
ATOM 815 N N . ASP A 1 103 ? -15.446 -4.672 -2.277 1.00 97.62 103 ASP A N 1
ATOM 816 C CA . ASP A 1 103 ? -14.939 -5.971 -1.821 1.00 97.62 103 ASP A CA 1
ATOM 817 C C . ASP A 1 103 ? -13.421 -5.938 -1.543 1.00 97.62 103 ASP A C 1
ATOM 819 O O . ASP A 1 103 ? -12.613 -6.400 -2.355 1.00 97.62 103 ASP A O 1
ATOM 823 N N . PRO A 1 104 ? -12.999 -5.428 -0.366 1.00 97.75 104 PRO A N 1
ATOM 824 C CA . PRO A 1 104 ? -11.581 -5.330 -0.023 1.00 97.75 104 PRO A CA 1
ATOM 825 C C . PRO A 1 104 ? -10.854 -6.678 -0.062 1.00 97.75 104 PRO A C 1
ATOM 827 O O . PRO A 1 104 ? -9.673 -6.750 -0.402 1.00 97.75 104 PRO A O 1
ATOM 830 N N . ALA A 1 105 ? -11.547 -7.756 0.319 1.00 98.25 105 ALA A N 1
ATOM 831 C CA . ALA A 1 105 ? -10.959 -9.084 0.418 1.00 98.25 105 ALA A CA 1
ATOM 832 C C . ALA A 1 105 ? -10.658 -9.665 -0.967 1.00 98.25 105 ALA A C 1
ATOM 834 O O . ALA A 1 105 ? -9.585 -10.245 -1.154 1.00 98.25 105 ALA A O 1
ATOM 835 N N . ALA A 1 106 ? -11.569 -9.481 -1.929 1.00 98.19 106 ALA A N 1
ATOM 836 C CA . ALA A 1 106 ? -11.350 -9.891 -3.310 1.00 98.19 106 ALA A CA 1
ATOM 837 C C . ALA A 1 106 ? -10.165 -9.150 -3.939 1.00 98.19 106 ALA A C 1
ATOM 839 O O . ALA A 1 106 ? -9.289 -9.800 -4.505 1.00 98.19 106 ALA A O 1
ATOM 840 N N . GLU A 1 107 ? -10.073 -7.829 -3.768 1.00 98.25 107 GLU A N 1
ATOM 841 C CA . GLU A 1 107 ? -8.968 -7.039 -4.328 1.00 98.25 107 GLU A CA 1
ATOM 842 C C . GLU A 1 107 ? -7.604 -7.420 -3.711 1.00 98.25 107 GLU A C 1
ATOM 844 O O . GLU A 1 107 ? -6.608 -7.613 -4.409 1.00 98.25 107 GLU A O 1
ATOM 849 N N . ILE A 1 108 ? -7.542 -7.640 -2.391 1.00 98.56 108 ILE A N 1
ATOM 850 C CA . ILE A 1 108 ? -6.319 -8.125 -1.718 1.00 98.56 108 ILE A CA 1
ATOM 851 C C . ILE A 1 108 ? -5.921 -9.526 -2.221 1.00 98.56 108 ILE A C 1
ATOM 853 O O . ILE A 1 108 ? -4.729 -9.831 -2.371 1.00 98.56 108 ILE A O 1
ATOM 857 N N . ALA A 1 109 ? -6.897 -10.403 -2.467 1.00 98.25 109 ALA A N 1
ATOM 858 C CA . ALA A 1 109 ? -6.650 -11.728 -3.026 1.00 98.25 109 ALA A CA 1
ATOM 859 C C . ALA A 1 109 ? -6.173 -11.644 -4.484 1.00 98.25 109 ALA A C 1
ATOM 861 O O . ALA A 1 109 ? -5.202 -12.315 -4.829 1.00 98.25 109 ALA A O 1
ATOM 862 N N . ALA A 1 110 ? -6.773 -10.776 -5.302 1.00 98.00 110 ALA A N 1
ATOM 863 C CA . ALA A 1 110 ? -6.379 -10.552 -6.690 1.00 98.00 110 ALA A CA 1
ATOM 864 C C . ALA A 1 110 ? -4.903 -10.148 -6.792 1.00 98.00 110 ALA A C 1
ATOM 866 O O . ALA A 1 110 ? -4.140 -10.797 -7.504 1.00 98.00 110 ALA A O 1
ATOM 867 N N . LEU A 1 111 ? -4.453 -9.185 -5.979 1.00 98.12 111 LEU A N 1
ATOM 868 C CA . LEU A 1 111 ? -3.039 -8.792 -5.937 1.00 98.12 111 LEU A CA 1
ATOM 869 C C . LEU A 1 111 ? -2.106 -9.929 -5.488 1.00 98.12 111 LEU A C 1
ATOM 871 O O . LEU A 1 111 ? -0.956 -9.997 -5.923 1.00 98.12 111 LEU A O 1
ATOM 875 N N . THR A 1 112 ? -2.590 -10.852 -4.650 1.00 97.56 112 THR A N 1
ATOM 876 C CA . THR A 1 112 ? -1.827 -12.051 -4.256 1.00 97.56 112 THR A CA 1
ATOM 877 C C . THR A 1 112 ? -1.614 -12.991 -5.438 1.00 97.56 112 THR A C 1
ATOM 879 O O . THR A 1 112 ? -0.525 -13.542 -5.596 1.00 97.56 112 THR A O 1
ATOM 882 N N . GLU A 1 113 ? -2.650 -13.197 -6.250 1.00 97.81 113 GLU A N 1
ATOM 883 C CA . GLU A 1 113 ? -2.568 -14.039 -7.442 1.00 97.81 113 GLU A CA 1
ATOM 884 C C . GLU A 1 113 ? -1.699 -13.377 -8.509 1.00 97.81 113 GLU A C 1
ATOM 886 O O . GLU A 1 113 ? -0.760 -14.004 -8.996 1.00 97.81 113 GLU A O 1
ATOM 891 N N . MET A 1 114 ? -1.899 -12.082 -8.765 1.00 97.25 114 MET A N 1
ATOM 892 C CA . MET A 1 114 ? -1.069 -11.325 -9.701 1.00 97.25 114 MET A CA 1
ATOM 893 C C . MET A 1 114 ? 0.411 -11.361 -9.301 1.00 97.25 114 MET A C 1
ATOM 895 O O . MET A 1 114 ? 1.270 -11.505 -10.164 1.00 97.25 114 MET A O 1
ATOM 899 N N . ALA A 1 115 ? 0.753 -11.285 -8.011 1.00 96.56 115 ALA A N 1
ATOM 900 C CA . ALA A 1 115 ? 2.148 -11.368 -7.566 1.00 96.56 115 ALA A CA 1
ATOM 901 C C . ALA A 1 115 ? 2.848 -12.684 -7.970 1.00 96.56 115 ALA A C 1
ATOM 903 O O . ALA A 1 115 ? 4.074 -12.719 -8.068 1.00 96.56 115 ALA A O 1
ATOM 904 N N . ARG A 1 116 ? 2.101 -13.768 -8.229 1.00 95.00 116 ARG A N 1
ATOM 905 C CA . ARG A 1 116 ? 2.660 -15.048 -8.706 1.00 95.00 116 ARG A CA 1
ATOM 906 C C . ARG A 1 116 ? 3.052 -15.019 -10.183 1.00 95.00 116 ARG A C 1
ATOM 908 O O . ARG A 1 116 ? 3.807 -15.885 -10.616 1.00 95.00 116 ARG A O 1
ATOM 915 N N . GLU A 1 117 ? 2.548 -14.052 -10.942 1.00 91.00 117 GLU A N 1
ATOM 916 C CA . GLU A 1 117 ? 2.739 -13.945 -12.392 1.00 91.00 117 GLU A CA 1
ATOM 917 C C . GLU A 1 117 ? 3.947 -13.074 -12.779 1.00 91.00 117 GLU A C 1
ATOM 919 O O . GLU A 1 117 ? 4.414 -13.145 -13.913 1.00 91.00 117 GLU A O 1
ATOM 924 N N . GLY A 1 118 ? 4.469 -12.264 -11.854 1.00 88.88 118 GLY A N 1
ATOM 925 C CA . GLY A 1 118 ? 5.576 -11.334 -12.095 1.00 88.88 118 GLY A CA 1
ATOM 926 C C . GLY A 1 118 ? 5.529 -10.143 -11.141 1.00 88.88 118 GLY A C 1
ATOM 927 O O . GLY A 1 118 ? 4.567 -10.003 -10.389 1.00 88.88 118 GLY A O 1
ATOM 928 N N . GLU A 1 119 ? 6.574 -9.309 -11.149 1.00 91.56 119 GLU A N 1
ATOM 929 C CA . GLU A 1 119 ? 6.667 -8.077 -10.339 1.00 91.56 119 GLU A CA 1
ATOM 930 C C . GLU A 1 119 ? 6.268 -8.260 -8.862 1.00 91.56 119 GLU A C 1
ATOM 932 O O . GLU A 1 119 ? 5.571 -7.440 -8.259 1.00 91.56 119 GLU A O 1
ATOM 937 N N . PHE A 1 120 ? 6.708 -9.381 -8.275 1.00 97.00 120 PHE A N 1
ATOM 938 C CA . PHE A 1 120 ? 6.257 -9.861 -6.967 1.00 97.00 120 PHE A CA 1
ATOM 939 C C . PHE A 1 120 ? 6.328 -8.782 -5.881 1.00 97.00 120 PHE A C 1
ATOM 941 O O . PHE A 1 120 ? 5.363 -8.580 -5.151 1.00 97.00 120 PHE A O 1
ATOM 948 N N . GLU A 1 121 ? 7.449 -8.068 -5.777 1.00 98.12 121 GLU A N 1
ATOM 949 C CA . GLU A 1 121 ? 7.655 -7.081 -4.713 1.00 98.12 121 GLU A CA 1
ATOM 950 C C . GLU A 1 121 ? 6.736 -5.858 -4.860 1.00 98.12 121 GLU A C 1
ATOM 952 O O . GLU A 1 121 ? 6.159 -5.417 -3.867 1.00 98.12 121 GLU A O 1
ATOM 957 N N . ILE A 1 122 ? 6.520 -5.368 -6.087 1.00 98.19 122 ILE A N 1
ATOM 958 C CA . ILE A 1 122 ? 5.598 -4.258 -6.386 1.00 98.19 122 ILE A CA 1
ATOM 959 C C . ILE A 1 122 ? 4.159 -4.654 -6.040 1.00 98.19 122 ILE A C 1
ATOM 961 O O . ILE A 1 122 ? 3.467 -3.955 -5.296 1.00 98.19 122 ILE A O 1
ATOM 965 N N . ARG A 1 123 ? 3.714 -5.822 -6.512 1.00 98.31 123 ARG A N 1
ATOM 966 C CA . ARG A 1 123 ? 2.337 -6.294 -6.301 1.00 98.31 123 ARG A CA 1
ATOM 967 C C . ARG A 1 123 ? 2.066 -6.646 -4.840 1.00 98.31 123 ARG A C 1
ATOM 969 O O . ARG A 1 123 ? 0.990 -6.354 -4.319 1.00 98.31 123 ARG A O 1
ATOM 976 N N . MET A 1 124 ? 3.056 -7.199 -4.138 1.00 98.69 124 MET A N 1
ATOM 977 C CA . MET A 1 124 ? 2.961 -7.434 -2.698 1.00 98.69 124 MET A CA 1
ATOM 978 C C . MET A 1 124 ? 2.987 -6.131 -1.891 1.00 98.69 124 MET A C 1
ATOM 980 O O . MET A 1 124 ? 2.259 -6.039 -0.904 1.00 98.69 124 MET A O 1
ATOM 984 N N . ALA A 1 125 ? 3.744 -5.108 -2.301 1.00 98.75 125 ALA A N 1
ATOM 985 C CA . ALA A 1 125 ? 3.670 -3.787 -1.675 1.00 98.75 125 ALA A CA 1
ATOM 986 C C . ALA A 1 125 ? 2.262 -3.185 -1.815 1.00 98.75 125 ALA A C 1
ATOM 988 O O . ALA A 1 125 ? 1.665 -2.805 -0.807 1.00 98.75 125 ALA A O 1
ATOM 989 N N . ALA A 1 126 ? 1.682 -3.195 -3.020 1.00 98.69 126 ALA A N 1
ATOM 990 C CA . ALA A 1 126 ? 0.308 -2.740 -3.251 1.00 98.69 126 ALA A CA 1
ATOM 991 C C . ALA A 1 126 ? -0.705 -3.514 -2.387 1.00 98.69 126 ALA A C 1
ATOM 993 O O . ALA A 1 126 ? -1.561 -2.924 -1.727 1.00 98.69 126 ALA A O 1
ATOM 994 N N . ARG A 1 127 ? -0.557 -4.841 -2.303 1.00 98.69 127 ARG A N 1
ATOM 995 C CA . ARG A 1 127 ? -1.394 -5.704 -1.460 1.00 98.69 127 ARG A CA 1
ATOM 996 C C . ARG A 1 127 ? -1.331 -5.322 0.018 1.00 98.69 127 ARG A C 1
ATOM 998 O O . ARG A 1 127 ? -2.368 -5.191 0.666 1.00 98.69 127 ARG A O 1
ATOM 1005 N N . GLU A 1 128 ? -0.131 -5.171 0.576 1.00 98.75 128 GLU A N 1
ATOM 1006 C CA . GLU A 1 128 ? 0.032 -4.813 1.991 1.00 98.75 128 GLU A CA 1
ATOM 1007 C C . GLU A 1 128 ? -0.447 -3.379 2.272 1.00 98.75 128 GLU A C 1
ATOM 1009 O O . GLU A 1 128 ? -0.972 -3.114 3.354 1.00 98.75 128 GLU A O 1
ATOM 1014 N N . ALA A 1 129 ? -0.355 -2.471 1.293 1.00 98.56 129 ALA A N 1
ATOM 1015 C CA . ALA A 1 129 ? -0.936 -1.133 1.373 1.00 98.56 129 ALA A CA 1
ATOM 1016 C C . ALA A 1 129 ? -2.472 -1.178 1.493 1.00 98.56 129 ALA A C 1
ATOM 1018 O O . ALA A 1 129 ? -3.039 -0.500 2.352 1.00 98.56 129 ALA A O 1
ATOM 1019 N N . LEU A 1 130 ? -3.149 -2.039 0.725 1.00 98.62 130 LEU A N 1
ATOM 1020 C CA . LEU A 1 130 ? -4.596 -2.256 0.863 1.00 98.62 130 LEU A CA 1
ATOM 1021 C C . LEU A 1 130 ? -4.969 -2.889 2.209 1.00 98.62 130 LEU A C 1
ATOM 1023 O O . LEU A 1 130 ? -5.915 -2.443 2.858 1.00 98.62 130 LEU A O 1
ATOM 1027 N N . ILE A 1 131 ? -4.196 -3.870 2.689 1.00 98.50 131 ILE A N 1
ATOM 1028 C CA . ILE A 1 131 ? -4.415 -4.462 4.021 1.00 98.50 131 ILE A CA 1
ATOM 1029 C C . ILE A 1 131 ? -4.323 -3.393 5.113 1.00 98.50 131 ILE A C 1
ATOM 1031 O O . ILE A 1 131 ? -5.160 -3.380 6.018 1.00 98.50 131 ILE A O 1
ATOM 1035 N N . CYS A 1 132 ? -3.371 -2.459 5.016 1.00 98.25 132 CYS A N 1
ATOM 1036 C CA . CYS A 1 132 ? -3.262 -1.355 5.970 1.00 98.25 132 CYS A CA 1
ATOM 1037 C C . CYS A 1 132 ? -4.595 -0.592 6.108 1.00 98.25 132 CYS A C 1
ATOM 1039 O O . CYS A 1 132 ? -5.005 -0.304 7.231 1.00 98.25 132 CYS A O 1
ATOM 1041 N N . LEU A 1 133 ? -5.323 -0.354 5.009 1.00 97.62 133 LEU A N 1
ATOM 1042 C CA . LEU A 1 133 ? -6.636 0.308 5.041 1.00 97.62 133 LEU A CA 1
ATOM 1043 C C . LEU A 1 133 ? -7.723 -0.519 5.743 1.00 97.62 133 LEU A C 1
ATOM 1045 O O . LEU A 1 133 ? -8.593 0.051 6.394 1.00 97.62 133 LEU A O 1
ATOM 1049 N N . THR A 1 134 ? -7.654 -1.850 5.674 1.00 96.50 134 THR A N 1
ATOM 1050 C CA . THR A 1 134 ? -8.619 -2.743 6.351 1.00 96.50 134 THR A CA 1
ATOM 1051 C C . THR A 1 134 ? -8.371 -2.902 7.854 1.00 96.50 134 THR A C 1
ATOM 1053 O O . THR A 1 134 ? -9.236 -3.388 8.574 1.00 96.50 134 THR A O 1
ATOM 1056 N N . THR A 1 135 ? -7.201 -2.475 8.336 1.00 95.38 135 THR A N 1
ATOM 1057 C CA . THR A 1 135 ? -6.748 -2.664 9.730 1.00 95.38 135 THR A CA 1
ATOM 1058 C C . THR A 1 135 ? -6.753 -1.369 10.548 1.00 95.38 135 THR A C 1
ATOM 1060 O O . THR A 1 135 ? -6.226 -1.319 11.660 1.00 95.38 135 THR A O 1
ATOM 1063 N N . ILE A 1 136 ? -7.337 -0.290 10.015 1.00 93.75 136 ILE A N 1
ATOM 1064 C CA . ILE A 1 136 ? -7.414 0.995 10.715 1.00 93.75 136 ILE A CA 1
ATOM 1065 C C . ILE A 1 136 ? -8.291 0.838 11.972 1.00 93.75 136 ILE A C 1
ATOM 1067 O O . ILE A 1 136 ? -9.456 0.451 11.860 1.00 93.75 136 ILE A O 1
ATOM 1071 N N . PRO A 1 137 ? -7.780 1.162 13.178 1.00 91.38 137 PRO A N 1
ATOM 1072 C CA . PRO A 1 137 ? -8.563 1.043 14.401 1.00 91.38 137 PRO A CA 1
ATOM 1073 C C . PRO A 1 137 ? -9.825 1.911 14.365 1.00 91.38 137 PRO A C 1
ATOM 1075 O O . PRO A 1 137 ? -9.744 3.134 14.235 1.00 91.38 137 PRO A O 1
ATOM 1078 N N . ASN A 1 138 ? -10.991 1.293 14.569 1.00 91.88 138 ASN A N 1
ATOM 1079 C CA . ASN A 1 138 ? -12.248 2.024 14.704 1.00 91.88 138 ASN A CA 1
ATOM 1080 C C . ASN A 1 138 ? -12.228 2.863 15.999 1.00 91.88 138 ASN A C 1
ATOM 1082 O O . ASN A 1 138 ? -12.193 2.288 17.091 1.00 91.88 138 ASN A O 1
ATOM 1086 N N . PRO A 1 139 ? -12.318 4.206 15.930 1.00 88.88 139 PRO A N 1
ATOM 1087 C CA . PRO A 1 139 ? -12.256 5.059 17.117 1.00 88.88 139 PRO A CA 1
ATOM 1088 C C . PRO A 1 139 ? -13.439 4.861 18.076 1.00 88.88 139 PRO A C 1
ATOM 1090 O O . PRO A 1 139 ? -13.353 5.253 19.238 1.00 88.88 139 PRO A O 1
ATOM 1093 N N . LYS A 1 140 ? -14.541 4.265 17.604 1.00 92.62 140 LYS A N 1
ATOM 1094 C CA . LYS A 1 140 ? -15.723 3.927 18.413 1.00 92.62 140 LYS A CA 1
ATOM 1095 C C . LYS A 1 140 ? -15.652 2.520 19.019 1.00 92.62 140 LYS A C 1
ATOM 1097 O O . LYS A 1 140 ? -16.532 2.170 19.800 1.00 92.62 140 LYS A O 1
ATOM 1102 N N . GLY A 1 141 ? -14.650 1.723 18.644 1.00 92.31 141 GLY A N 1
ATOM 1103 C CA . GLY A 1 141 ? -14.415 0.395 19.205 1.00 92.31 141 GLY A CA 1
ATOM 1104 C C . GLY A 1 141 ? -13.884 0.462 20.635 1.00 92.31 141 GLY A C 1
ATOM 1105 O O . GLY A 1 141 ? -13.406 1.499 21.104 1.00 92.31 141 GLY A O 1
ATOM 1106 N N . THR A 1 142 ? -13.942 -0.663 21.332 1.00 95.75 142 THR A N 1
ATOM 1107 C CA . THR A 1 142 ? -13.365 -0.838 22.667 1.00 95.75 142 THR A CA 1
ATOM 1108 C C . THR A 1 142 ? -11.840 -0.691 22.650 1.00 95.75 142 THR A C 1
ATOM 1110 O O . THR A 1 142 ? -11.183 -0.815 21.616 1.00 95.75 142 THR A O 1
ATOM 1113 N N . ALA A 1 143 ? -11.238 -0.457 23.820 1.00 93.06 143 ALA A N 1
ATOM 1114 C CA . ALA A 1 143 ? -9.782 -0.357 23.934 1.00 93.06 143 ALA A CA 1
ATOM 1115 C C . ALA A 1 143 ? -9.057 -1.641 23.480 1.00 93.06 143 ALA A C 1
ATOM 1117 O O . ALA A 1 143 ? -7.968 -1.545 22.914 1.00 93.06 143 ALA A O 1
ATOM 1118 N N . ALA A 1 144 ? -9.667 -2.811 23.710 1.00 95.25 144 ALA A N 1
ATOM 1119 C CA . ALA A 1 144 ? -9.149 -4.101 23.261 1.00 95.25 144 ALA A CA 1
ATOM 1120 C C . ALA A 1 144 ? -9.192 -4.210 21.730 1.00 95.25 144 ALA A C 1
ATOM 1122 O O . ALA A 1 144 ? -8.146 -4.389 21.119 1.00 95.25 144 ALA A O 1
ATOM 1123 N N . GLU A 1 145 ? -10.347 -3.953 21.105 1.00 94.94 145 GLU A N 1
ATOM 1124 C CA . GLU A 1 145 ? -10.493 -3.977 19.638 1.00 94.94 145 GLU A CA 1
ATOM 1125 C C . GLU A 1 145 ? -9.534 -2.999 18.947 1.00 94.94 145 GLU A C 1
ATOM 1127 O O . GLU A 1 145 ? -8.900 -3.331 17.950 1.00 94.94 145 GLU A O 1
ATOM 1132 N N . GLN A 1 146 ? -9.369 -1.792 19.498 1.00 94.12 146 GLN A N 1
ATOM 1133 C CA . GLN A 1 146 ? -8.405 -0.834 18.961 1.00 94.12 146 GLN A CA 1
ATOM 1134 C C . GLN A 1 146 ? -6.955 -1.302 19.141 1.00 94.12 146 GLN A C 1
ATOM 1136 O O . GLN A 1 146 ? -6.101 -0.987 18.314 1.00 94.12 146 GLN A O 1
ATOM 1141 N N . SER A 1 147 ? -6.650 -2.014 20.227 1.00 94.38 147 SER A N 1
ATOM 1142 C CA . SER A 1 147 ? -5.322 -2.588 20.452 1.00 94.38 147 SER A CA 1
ATOM 1143 C C . SER A 1 147 ? -5.014 -3.698 19.456 1.00 94.38 147 SER A C 1
ATOM 1145 O O . SER A 1 147 ? -3.923 -3.701 18.886 1.00 94.38 147 SER A O 1
ATOM 1147 N N . ASP A 1 148 ? -5.977 -4.581 19.213 1.00 95.62 148 ASP A N 1
ATOM 1148 C CA . ASP A 1 148 ? -5.845 -5.684 18.264 1.00 95.62 148 ASP A CA 1
ATOM 1149 C C . ASP A 1 148 ? -5.678 -5.146 16.837 1.00 95.62 148 ASP A C 1
ATOM 1151 O O . ASP A 1 148 ? -4.697 -5.477 16.170 1.00 95.62 148 ASP A O 1
ATOM 1155 N N . ALA A 1 149 ? -6.520 -4.189 16.426 1.00 95.19 149 ALA A N 1
ATOM 1156 C CA . ALA A 1 149 ? -6.404 -3.520 15.128 1.00 95.19 149 ALA A CA 1
ATOM 1157 C C . ALA A 1 149 ? -5.044 -2.819 14.946 1.00 95.19 149 ALA A C 1
ATOM 1159 O O . ALA A 1 149 ? -4.415 -2.930 13.896 1.00 95.19 149 ALA A O 1
ATOM 1160 N N . ARG A 1 150 ? -4.515 -2.145 15.982 1.00 95.75 150 ARG A N 1
ATOM 1161 C CA . ARG A 1 150 ? -3.154 -1.574 15.928 1.00 95.75 150 ARG A CA 1
ATOM 1162 C C . ARG A 1 150 ? -2.077 -2.648 15.773 1.00 95.75 150 ARG A C 1
ATOM 1164 O O . ARG A 1 150 ? -1.053 -2.384 15.137 1.00 95.75 150 ARG A O 1
ATOM 1171 N N . GLY A 1 151 ? -2.271 -3.826 16.362 1.00 96.94 151 GLY A N 1
ATOM 1172 C CA . GLY A 1 151 ? -1.387 -4.977 16.190 1.00 96.94 151 GLY A CA 1
ATOM 1173 C C . GLY A 1 151 ? -1.358 -5.454 14.739 1.00 96.94 151 GLY A C 1
ATOM 1174 O O . GLY A 1 151 ? -0.281 -5.569 14.151 1.00 96.94 151 GLY A O 1
ATOM 1175 N N . GLU A 1 152 ? -2.531 -5.639 14.139 1.00 97.25 152 GLU A N 1
ATOM 1176 C CA . GLU A 1 152 ? -2.676 -6.036 12.734 1.00 97.25 152 GLU A CA 1
ATOM 1177 C C . GLU A 1 152 ? -2.109 -4.984 11.774 1.00 97.25 152 GLU A C 1
ATOM 1179 O O . GLU A 1 152 ? -1.295 -5.314 10.908 1.00 97.25 152 GLU A O 1
ATOM 1184 N N . LEU A 1 153 ? -2.427 -3.705 11.996 1.00 97.69 153 LEU A N 1
ATOM 1185 C CA . LEU A 1 153 ? -1.879 -2.590 11.226 1.00 97.69 153 LEU A CA 1
ATOM 1186 C C . LEU A 1 153 ? -0.353 -2.524 11.333 1.00 97.69 153 LEU A C 1
ATOM 1188 O O . LEU A 1 153 ? 0.336 -2.298 10.342 1.00 97.69 153 LEU A O 1
ATOM 1192 N N . THR A 1 154 ? 0.208 -2.770 12.520 1.00 98.38 154 THR A N 1
ATOM 1193 C CA . THR A 1 154 ? 1.666 -2.825 12.702 1.00 98.38 154 THR A CA 1
ATOM 1194 C C . THR A 1 154 ? 2.290 -3.937 11.859 1.00 98.38 154 THR A C 1
ATOM 1196 O O . THR A 1 154 ? 3.346 -3.728 11.262 1.00 98.38 154 THR A O 1
ATOM 1199 N N . ILE A 1 155 ? 1.655 -5.110 11.789 1.00 98.44 155 ILE A N 1
ATOM 1200 C CA . ILE A 1 155 ? 2.131 -6.232 10.971 1.00 98.44 155 ILE A CA 1
ATOM 1201 C C . ILE A 1 155 ? 2.080 -5.870 9.483 1.00 98.44 155 ILE A C 1
ATOM 1203 O O . ILE A 1 15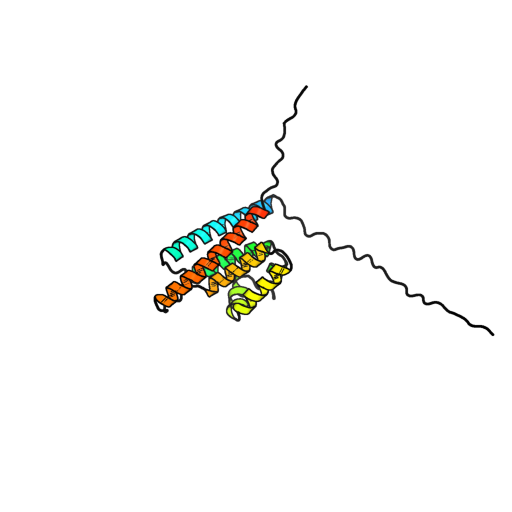5 ? 3.069 -6.088 8.780 1.00 98.44 155 ILE A O 1
ATOM 1207 N N . ALA A 1 156 ? 0.970 -5.297 9.015 1.00 98.31 156 ALA A N 1
ATOM 1208 C CA . ALA A 1 156 ? 0.804 -4.877 7.625 1.00 98.31 156 ALA A CA 1
ATOM 1209 C C . ALA A 1 156 ? 1.846 -3.817 7.228 1.00 98.31 156 ALA A C 1
ATOM 1211 O O . ALA A 1 156 ? 2.568 -3.993 6.249 1.00 98.31 156 ALA A O 1
ATOM 1212 N N . LEU A 1 157 ? 2.037 -2.784 8.056 1.00 98.62 157 LEU A N 1
ATOM 1213 C CA . LEU A 1 157 ? 3.045 -1.742 7.836 1.00 98.62 157 LEU A CA 1
ATOM 1214 C C . LEU A 1 157 ? 4.477 -2.303 7.804 1.00 98.62 157 LEU A C 1
ATOM 1216 O O . LEU A 1 157 ? 5.299 -1.854 7.008 1.00 98.62 157 LEU A O 1
ATOM 1220 N N . LEU A 1 158 ? 4.805 -3.295 8.640 1.00 98.75 158 LEU A N 1
ATOM 1221 C CA . LEU A 1 158 ? 6.122 -3.944 8.609 1.00 98.75 158 LEU A CA 1
ATOM 1222 C C . LEU A 1 158 ? 6.351 -4.735 7.317 1.00 98.75 158 LEU A C 1
ATOM 1224 O O . LEU A 1 158 ? 7.455 -4.699 6.770 1.00 98.75 158 LEU A O 1
ATOM 1228 N N . LYS A 1 159 ? 5.328 -5.442 6.825 1.00 98.75 159 LYS A N 1
ATOM 1229 C CA . LYS A 1 159 ? 5.409 -6.164 5.550 1.00 98.75 159 LYS A CA 1
ATOM 1230 C C . LYS A 1 159 ? 5.507 -5.200 4.375 1.00 98.75 159 LYS A C 1
ATOM 1232 O O . LYS A 1 159 ? 6.380 -5.394 3.535 1.00 98.75 159 LYS A O 1
ATOM 1237 N N . LEU A 1 160 ? 4.697 -4.141 4.367 1.00 98.81 160 LEU A N 1
ATOM 1238 C CA . LEU A 1 160 ? 4.778 -3.078 3.370 1.00 98.81 160 LEU A CA 1
ATOM 1239 C C . LEU A 1 160 ? 6.189 -2.484 3.328 1.00 98.81 160 LEU A C 1
ATOM 1241 O O . LEU A 1 160 ? 6.833 -2.506 2.284 1.00 98.81 160 LEU A O 1
ATOM 1245 N N . LYS A 1 161 ? 6.722 -2.062 4.483 1.00 98.75 161 LYS A N 1
ATOM 1246 C CA . LYS A 1 161 ? 8.095 -1.550 4.593 1.00 98.75 161 LYS A CA 1
ATOM 1247 C C . LYS A 1 161 ? 9.115 -2.512 3.986 1.00 98.75 161 LYS A C 1
ATOM 1249 O O . LYS A 1 161 ? 10.045 -2.074 3.313 1.00 98.75 161 LYS A O 1
ATOM 1254 N N . ARG A 1 162 ? 8.990 -3.811 4.268 1.00 98.75 162 ARG A N 1
ATOM 1255 C CA . ARG A 1 162 ? 9.902 -4.830 3.741 1.00 98.75 162 ARG A CA 1
ATOM 1256 C C . ARG A 1 162 ? 9.879 -4.836 2.209 1.00 98.75 162 ARG A C 1
ATOM 1258 O O . ARG A 1 162 ? 10.947 -4.715 1.621 1.00 98.75 162 ARG A O 1
ATOM 1265 N N . HIS A 1 163 ? 8.695 -4.898 1.600 1.00 98.69 163 HIS A N 1
ATOM 1266 C CA . HIS A 1 163 ? 8.546 -4.908 0.143 1.00 98.69 163 HIS A CA 1
ATOM 1267 C C . HIS A 1 163 ? 9.094 -3.626 -0.498 1.00 98.69 163 HIS A C 1
ATOM 1269 O O . HIS A 1 163 ? 9.902 -3.708 -1.415 1.00 98.69 163 HIS A O 1
ATOM 1275 N N . LEU A 1 164 ? 8.793 -2.447 0.057 1.00 98.62 164 LEU A N 1
ATOM 1276 C CA . LEU A 1 164 ? 9.342 -1.176 -0.442 1.00 98.62 164 LEU A CA 1
ATOM 1277 C C . LEU A 1 164 ? 10.880 -1.140 -0.410 1.00 98.62 164 LEU A C 1
ATOM 1279 O O . LEU A 1 164 ? 11.518 -0.714 -1.369 1.00 98.62 164 LEU A O 1
ATOM 1283 N N . ASN A 1 165 ? 11.502 -1.657 0.656 1.00 98.38 165 ASN A N 1
ATOM 1284 C CA . ASN A 1 165 ? 12.964 -1.770 0.719 1.00 98.38 165 ASN A CA 1
ATOM 1285 C C . AS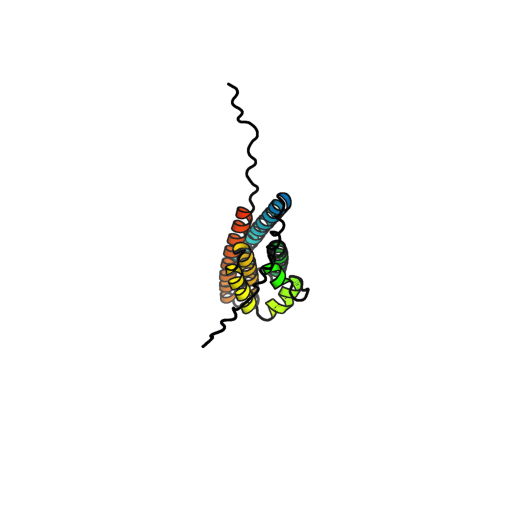N A 1 165 ? 13.523 -2.760 -0.313 1.00 98.38 165 ASN A C 1
ATOM 1287 O O . ASN A 1 165 ? 14.609 -2.535 -0.843 1.00 98.38 165 ASN A O 1
ATOM 1291 N N . GLN A 1 166 ? 12.809 -3.853 -0.598 1.00 98.06 166 GLN A N 1
ATOM 1292 C CA . GLN A 1 166 ? 13.211 -4.816 -1.625 1.00 98.06 166 GLN A CA 1
ATOM 1293 C C . GLN A 1 166 ? 13.126 -4.200 -3.027 1.00 98.06 166 GLN A C 1
ATOM 1295 O O . GLN A 1 166 ? 14.064 -4.364 -3.806 1.00 98.06 166 GLN A O 1
ATOM 1300 N N . ILE A 1 167 ? 12.071 -3.427 -3.313 1.00 96.94 167 ILE A N 1
ATOM 1301 C CA . ILE A 1 167 ? 11.938 -2.662 -4.561 1.00 96.94 167 ILE A CA 1
ATOM 1302 C C . ILE A 1 167 ? 13.098 -1.669 -4.681 1.00 96.94 167 ILE A C 1
ATOM 1304 O O . ILE A 1 167 ? 13.827 -1.699 -5.672 1.00 96.94 167 ILE A O 1
ATOM 1308 N N . ALA A 1 168 ? 13.343 -0.851 -3.653 1.00 96.50 168 ALA A N 1
ATOM 1309 C CA . ALA A 1 168 ? 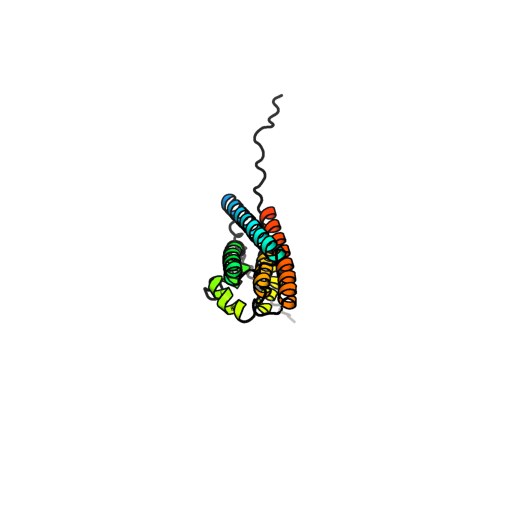14.426 0.130 -3.672 1.00 96.50 168 ALA A CA 1
ATOM 1310 C C . ALA A 1 168 ? 15.812 -0.521 -3.866 1.00 96.50 168 ALA A C 1
ATOM 1312 O O . ALA A 1 168 ? 16.655 -0.004 -4.598 1.00 96.50 168 ALA A O 1
ATOM 1313 N N . ALA A 1 169 ? 16.058 -1.678 -3.246 1.00 95.00 169 ALA A N 1
ATOM 1314 C CA . ALA A 1 169 ? 17.312 -2.411 -3.407 1.00 95.00 169 ALA A CA 1
ATOM 1315 C C . ALA A 1 169 ? 17.488 -2.985 -4.824 1.00 95.00 169 ALA A C 1
ATOM 1317 O O . ALA A 1 169 ? 18.604 -2.984 -5.345 1.00 95.00 169 ALA A O 1
ATOM 1318 N N . ALA A 1 170 ? 16.405 -3.450 -5.455 1.00 92.94 170 ALA A N 1
ATOM 1319 C CA . ALA A 1 170 ? 16.430 -3.976 -6.820 1.00 92.94 170 ALA A CA 1
ATOM 1320 C C . ALA A 1 170 ? 16.736 -2.895 -7.874 1.00 92.94 170 ALA A C 1
ATOM 1322 O O . ALA A 1 170 ? 17.264 -3.211 -8.937 1.00 92.94 170 ALA A O 1
ATOM 1323 N N . HIS A 1 171 ? 16.462 -1.626 -7.560 1.00 90.06 171 HIS A N 1
ATOM 1324 C CA . HIS A 1 171 ? 16.632 -0.489 -8.468 1.00 90.06 171 HIS A CA 1
ATOM 1325 C C . HIS A 1 171 ? 17.908 0.322 -8.194 1.00 90.06 171 HIS A C 1
ATOM 1327 O O . HIS A 1 171 ? 18.027 1.460 -8.639 1.00 90.06 171 HIS A O 1
ATOM 1333 N N . LEU A 1 172 ? 18.892 -0.241 -7.482 1.00 84.62 172 LEU A N 1
ATOM 1334 C CA . LEU A 1 172 ? 20.187 0.420 -7.304 1.00 84.62 172 LEU A CA 1
ATOM 1335 C C . LEU A 1 172 ? 20.841 0.728 -8.666 1.00 84.62 172 LEU A C 1
ATOM 1337 O O . LEU A 1 172 ? 20.854 -0.134 -9.552 1.00 84.62 172 LEU A O 1
ATOM 1341 N N . PRO A 1 173 ? 21.433 1.924 -8.839 1.00 74.25 173 PRO A N 1
ATOM 1342 C CA . PRO A 1 173 ? 22.172 2.233 -10.051 1.00 74.25 173 PRO A CA 1
ATOM 1343 C C . PRO A 1 173 ? 23.340 1.254 -10.204 1.00 74.25 173 PRO A C 1
ATOM 1345 O O . PRO A 1 173 ? 23.976 0.853 -9.221 1.00 74.25 173 PRO A O 1
ATOM 1348 N N . ALA A 1 174 ? 23.638 0.870 -11.448 1.00 68.94 174 ALA A N 1
ATOM 1349 C C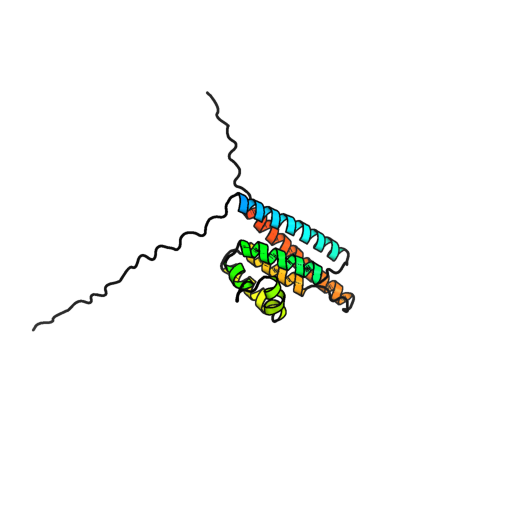A . ALA A 1 174 ? 24.828 0.084 -11.738 1.00 68.94 174 ALA A CA 1
ATOM 1350 C C . ALA A 1 174 ? 26.044 0.822 -11.162 1.00 68.94 174 ALA A C 1
ATOM 1352 O O . ALA A 1 174 ? 26.191 2.029 -11.366 1.00 68.94 174 ALA A O 1
ATOM 1353 N N . ARG A 1 175 ? 26.899 0.116 -10.407 1.00 60.91 175 ARG A N 1
ATOM 1354 C CA . ARG A 1 175 ? 28.150 0.700 -9.909 1.00 60.91 175 ARG A CA 1
ATOM 1355 C C . ARG A 1 175 ? 28.899 1.255 -11.113 1.00 60.91 175 ARG A C 1
ATOM 1357 O O . ARG A 1 175 ? 29.323 0.477 -11.961 1.00 60.91 175 ARG A O 1
ATOM 1364 N N . ALA A 1 176 ? 29.046 2.575 -11.178 1.00 54.12 176 ALA A N 1
ATOM 1365 C CA . ALA A 1 176 ? 29.923 3.199 -12.151 1.00 54.12 176 ALA A CA 1
ATOM 1366 C C . ALA A 1 176 ? 31.306 2.553 -11.991 1.00 54.12 176 ALA A C 1
ATOM 1368 O O . ALA A 1 176 ? 31.902 2.625 -10.912 1.00 54.12 176 ALA A O 1
ATOM 1369 N N . GLU A 1 177 ? 31.783 1.860 -13.025 1.00 48.44 177 GLU A N 1
ATOM 1370 C CA . GLU A 1 177 ? 33.177 1.443 -13.084 1.00 48.44 177 GLU A CA 1
ATOM 1371 C C . GLU A 1 177 ? 34.018 2.709 -12.919 1.00 48.44 177 GLU A C 1
ATOM 1373 O O . GLU A 1 177 ? 33.924 3.644 -13.714 1.00 48.44 177 GLU A O 1
ATOM 1378 N N . LEU A 1 178 ? 34.779 2.780 -11.825 1.00 48.84 178 LEU A N 1
ATOM 1379 C CA . LEU A 1 178 ? 35.690 3.887 -11.575 1.00 48.84 178 LEU A CA 1
ATOM 1380 C C . LEU A 1 178 ? 36.662 3.972 -12.763 1.00 48.84 178 LEU A C 1
ATOM 1382 O O . LEU A 1 178 ? 37.387 3.002 -13.011 1.00 48.84 178 LEU A O 1
ATOM 1386 N N . PRO A 1 179 ? 36.726 5.095 -13.496 1.00 46.81 179 PRO A N 1
ATOM 1387 C CA . PRO A 1 179 ? 37.720 5.245 -14.540 1.00 46.81 179 PRO A CA 1
ATOM 1388 C C . PRO A 1 179 ? 39.095 5.386 -13.878 1.00 46.81 179 PRO A C 1
ATOM 1390 O O . PRO A 1 179 ? 39.393 6.397 -13.247 1.00 46.81 179 PRO A O 1
ATOM 1393 N N . GLY A 1 180 ? 39.944 4.369 -14.040 1.00 55.53 180 GLY A N 1
ATOM 1394 C CA . GLY A 1 180 ? 41.389 4.505 -13.854 1.00 55.53 180 GLY A CA 1
ATOM 1395 C C . GLY A 1 180 ? 42.016 3.696 -12.720 1.00 55.53 180 GLY A C 1
ATOM 1396 O O . GLY A 1 180 ? 42.517 4.259 -11.755 1.00 55.53 180 GLY A O 1
ATOM 1397 N N . THR A 1 181 ? 42.175 2.389 -12.923 1.00 47.72 181 THR A N 1
ATOM 1398 C CA . THR A 1 181 ? 43.424 1.709 -12.535 1.00 47.72 181 THR A CA 1
ATOM 1399 C C . THR A 1 181 ? 44.166 1.299 -13.800 1.00 47.72 181 THR A C 1
ATOM 1401 O O . THR A 1 181 ? 44.385 0.122 -14.071 1.00 47.72 181 THR A O 1
ATOM 1404 N N . GLY A 1 182 ? 44.511 2.294 -14.619 1.00 44.44 182 GLY A N 1
ATOM 1405 C CA . GLY A 1 182 ? 45.556 2.137 -15.621 1.00 44.44 182 GLY A CA 1
ATOM 1406 C C . GLY A 1 182 ? 46.896 2.077 -14.899 1.00 44.44 182 GLY A C 1
ATOM 1407 O O . GLY A 1 182 ? 47.473 3.109 -14.572 1.00 44.44 182 GLY A O 1
ATOM 1408 N N . THR A 1 183 ? 47.368 0.872 -14.595 1.00 48.03 183 THR A N 1
ATOM 1409 C CA . THR A 1 183 ? 48.764 0.641 -14.225 1.00 48.03 183 THR A CA 1
ATOM 1410 C C . THR A 1 183 ? 49.626 0.889 -15.459 1.00 48.03 183 THR A C 1
ATOM 1412 O O . THR A 1 183 ? 49.633 0.072 -16.380 1.00 48.03 183 THR A O 1
ATOM 1415 N N . SER A 1 184 ? 50.328 2.021 -15.495 1.00 45.25 184 SER A N 1
ATOM 1416 C CA . SER A 1 184 ? 51.450 2.208 -16.415 1.00 45.25 184 SER A CA 1
ATOM 1417 C C . SER A 1 184 ? 52.631 1.365 -15.934 1.00 45.25 184 SER A C 1
ATOM 1419 O O . SER A 1 184 ? 53.048 1.499 -14.782 1.00 45.25 184 SER A O 1
ATOM 1421 N N . ASN A 1 185 ? 53.120 0.497 -16.823 1.00 49.31 185 ASN A N 1
ATOM 1422 C CA . ASN A 1 185 ? 54.453 -0.111 -16.755 1.00 49.31 185 ASN A CA 1
ATOM 1423 C C . ASN A 1 185 ? 55.546 0.927 -17.021 1.00 49.31 185 ASN A C 1
ATOM 1425 O O . ASN A 1 185 ? 55.275 1.870 -17.802 1.00 49.31 185 ASN A O 1
#

Secondary structure (DSSP, 8-state):
----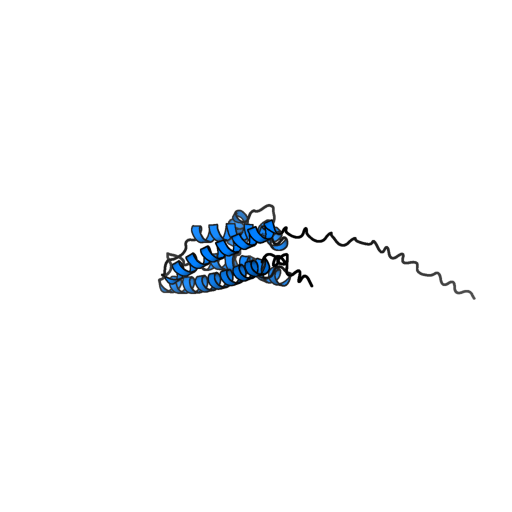-------------PPPPPPPPPPHHHHHHHHHHHHHHHHHHHHHHHHHHTTPPPPHHHHHHHHHHHHHHHHHH-HHHHHHHTGGG--HHHHHHTHHHH-HHHHHHHHHHHTTTS-HHHHHHHHHHHHHHHTPPPTTS-HHHHHHHHHHHHHHHHHHHHHHHHHHHHTPPP----S------

Radius of gyration: 24.59 Å; chains: 1; bounding box: 72×63×84 Å